Protein AF-A0AAU9V1F8-F1 (afdb_monomer_lite)

InterPro domains:
  IPR000566 Lipocalin/cytosolic fatty-acid binding domain [PF08212] (33-150)
  IPR003057 Invertebrate colouration protein [PR01273] (30-46)
  IPR003057 Invertebrate colouration protein [PR01273] (119-133)
  IPR003057 Invertebrate colouration protein [PR01273] (140-153)
  IPR012674 Calycin [G3DSA:2.40.128.20] (19-188)
  IPR012674 Calycin [SSF50814] (7-186)
  IPR022272 Lipocalin family conserved site [PS00213] (31-44)

Organism: Euphydryas editha (NCBI:txid104508)

Structure (mmCIF, N/CA/C/O backbone):
data_AF-A0AAU9V1F8-F1
#
_entry.id   AF-A0AAU9V1F8-F1
#
loop_
_atom_site.group_PDB
_atom_site.id
_atom_site.type_symbol
_atom_site.label_atom_id
_atom_site.label_alt_id
_atom_site.label_comp_id
_atom_site.label_asym_id
_atom_site.label_entity_id
_atom_site.label_seq_id
_atom_site.pdbx_PDB_ins_code
_atom_site.Cartn_x
_atom_site.Cartn_y
_atom_site.Cartn_z
_atom_site.occupancy
_atom_site.B_iso_or_equiv
_atom_site.auth_seq_id
_atom_site.auth_comp_id
_atom_site.auth_asym_id
_atom_site.auth_atom_id
_atom_site.pdbx_PDB_model_num
A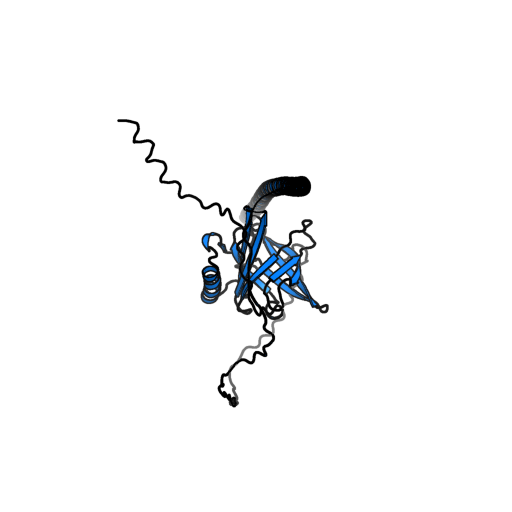TOM 1 N N . MET A 1 1 ? 36.006 -41.359 30.693 1.00 52.44 1 MET A N 1
ATOM 2 C CA . MET A 1 1 ? 34.838 -41.400 29.783 1.00 52.44 1 MET A CA 1
ATOM 3 C C . MET A 1 1 ? 33.876 -40.248 30.086 1.00 52.44 1 MET A C 1
ATOM 5 O O . MET A 1 1 ? 32.734 -40.476 30.443 1.00 52.44 1 MET A O 1
ATOM 9 N N . LEU A 1 2 ? 34.344 -39.001 29.991 1.00 50.19 2 LEU A N 1
ATOM 10 C CA . LEU A 1 2 ? 33.551 -37.800 30.317 1.00 50.19 2 LEU A CA 1
ATOM 11 C C . LEU A 1 2 ? 33.922 -36.626 29.393 1.00 50.19 2 LEU A C 1
ATOM 13 O O . LEU A 1 2 ? 33.782 -35.467 29.752 1.00 50.19 2 LEU A O 1
ATOM 17 N N . TRP A 1 3 ? 34.431 -36.939 28.196 1.00 46.81 3 TRP A N 1
ATOM 18 C CA . TRP A 1 3 ? 34.832 -35.937 27.202 1.00 46.81 3 TRP A CA 1
ATOM 19 C C . TRP A 1 3 ? 34.048 -36.034 25.888 1.00 46.81 3 TRP A C 1
ATOM 21 O O . TRP A 1 3 ? 34.112 -35.133 25.064 1.00 46.81 3 TRP A O 1
ATOM 31 N N . PHE A 1 4 ? 33.233 -37.081 25.722 1.00 49.34 4 PHE A N 1
ATOM 32 C CA . PHE A 1 4 ? 32.385 -37.256 24.540 1.00 49.34 4 PHE A CA 1
ATOM 33 C C . PHE A 1 4 ? 31.004 -36.588 24.657 1.00 49.34 4 PHE A C 1
ATOM 35 O O . PHE A 1 4 ? 30.333 -36.424 23.645 1.00 49.34 4 PHE A O 1
ATOM 42 N N . SER A 1 5 ? 30.585 -36.137 25.846 1.00 54.41 5 SER A N 1
ATOM 43 C CA . SER A 1 5 ? 29.247 -35.547 26.042 1.00 54.41 5 SER A CA 1
ATOM 44 C C . SER A 1 5 ? 29.140 -34.058 25.693 1.00 54.41 5 SER A C 1
ATOM 46 O O . SER A 1 5 ? 28.033 -33.533 25.663 1.00 54.41 5 SER A O 1
ATOM 48 N N . VAL A 1 6 ? 30.249 -33.366 25.406 1.00 53.41 6 VAL A N 1
ATOM 49 C CA . VAL A 1 6 ? 30.227 -31.925 25.069 1.00 53.41 6 VAL A CA 1
ATOM 50 C C . VAL A 1 6 ? 30.057 -31.686 23.560 1.00 53.41 6 VAL A C 1
ATOM 52 O O . VAL A 1 6 ? 29.543 -30.652 23.150 1.00 53.41 6 VAL A O 1
ATOM 55 N N . LEU A 1 7 ? 30.386 -32.668 22.717 1.00 51.91 7 LEU A N 1
ATOM 56 C CA . LEU A 1 7 ? 30.274 -32.552 21.255 1.00 51.91 7 LEU A CA 1
ATOM 57 C C . LEU A 1 7 ? 28.862 -32.809 20.701 1.00 51.91 7 LEU A C 1
ATOM 59 O O . LEU A 1 7 ? 28.623 -32.554 19.525 1.00 51.91 7 LEU A O 1
ATOM 63 N N . LEU A 1 8 ? 27.911 -33.258 21.529 1.00 50.44 8 LEU A N 1
ATOM 64 C CA . LEU A 1 8 ? 26.543 -33.566 21.089 1.00 50.44 8 LEU A CA 1
ATOM 65 C C . LEU A 1 8 ? 25.544 -32.403 21.265 1.00 50.44 8 LEU A C 1
ATOM 67 O O . LEU A 1 8 ? 24.394 -32.524 20.858 1.00 50.44 8 LEU A O 1
ATOM 71 N N . LEU A 1 9 ? 25.972 -31.266 21.828 1.00 50.94 9 LEU A N 1
ATOM 72 C CA . LEU A 1 9 ? 25.123 -30.084 22.061 1.00 50.94 9 LEU A CA 1
ATOM 73 C C . LEU A 1 9 ? 25.242 -28.992 20.983 1.00 50.94 9 LEU A C 1
ATOM 75 O O . LEU A 1 9 ? 24.570 -27.970 21.072 1.00 50.94 9 LEU A O 1
ATOM 79 N N . VAL A 1 10 ? 26.048 -29.200 19.937 1.00 52.31 10 VAL A N 1
ATOM 80 C CA . VAL A 1 10 ? 26.232 -28.212 18.849 1.00 52.31 10 VAL A CA 1
ATOM 81 C C . VAL A 1 10 ? 25.222 -28.403 17.697 1.00 52.31 10 VAL A C 1
ATOM 83 O O . VAL A 1 10 ? 25.156 -27.590 16.783 1.00 52.31 10 VAL A O 1
ATOM 86 N N . ALA A 1 11 ? 24.370 -29.434 17.739 1.00 54.66 11 ALA A N 1
ATOM 87 C CA . ALA A 1 11 ? 23.503 -29.809 16.614 1.00 54.66 11 ALA A CA 1
ATOM 88 C C . ALA A 1 11 ? 22.047 -29.290 16.670 1.00 54.66 11 ALA A C 1
ATOM 90 O O . ALA A 1 11 ? 21.227 -29.722 15.864 1.00 54.66 11 ALA A O 1
ATOM 91 N N . THR A 1 12 ? 21.689 -28.368 17.571 1.00 54.53 12 THR A N 1
ATOM 92 C CA . THR A 1 12 ? 20.306 -27.841 17.656 1.00 54.53 12 THR A CA 1
ATOM 93 C C . THR A 1 12 ? 20.243 -26.326 17.841 1.00 54.53 12 THR A C 1
ATOM 95 O O . THR A 1 12 ? 19.553 -25.824 18.723 1.00 54.53 12 THR A O 1
ATOM 98 N N . ALA A 1 13 ? 20.936 -25.582 16.981 1.00 52.50 13 ALA A N 1
ATOM 99 C CA . ALA A 1 13 ? 20.679 -24.157 16.777 1.00 52.50 13 ALA A CA 1
ATOM 100 C C . ALA A 1 13 ? 20.302 -23.902 15.308 1.00 52.50 13 ALA A C 1
ATOM 102 O O . ALA A 1 13 ? 21.016 -23.249 14.559 1.00 52.50 13 ALA A O 1
ATOM 103 N N . SER A 1 14 ? 19.173 -24.467 14.873 1.00 54.72 14 SER A N 1
ATOM 104 C CA . SER A 1 14 ? 18.437 -23.995 13.689 1.00 54.72 14 SER A CA 1
ATOM 105 C C . SER A 1 14 ? 17.254 -23.151 14.157 1.00 54.72 14 SER A C 1
ATOM 107 O O . SER A 1 14 ? 16.097 -23.536 14.051 1.00 54.72 14 SER A O 1
ATOM 109 N N . ALA A 1 15 ? 17.578 -22.016 14.760 1.00 49.84 15 ALA A N 1
ATOM 110 C CA . ALA A 1 15 ? 16.674 -20.928 15.104 1.00 49.84 15 ALA A CA 1
ATOM 111 C C . ALA A 1 15 ? 17.590 -19.699 15.157 1.00 49.84 15 ALA A C 1
ATOM 113 O O . ALA A 1 15 ? 18.531 -19.690 15.935 1.00 49.84 15 ALA A O 1
ATOM 114 N N . GLN A 1 16 ? 17.498 -18.670 14.331 1.00 39.38 16 GLN A N 1
ATOM 115 C CA . GLN A 1 16 ? 16.508 -18.187 13.376 1.00 39.38 16 GLN A CA 1
ATOM 116 C C . GLN A 1 16 ? 17.298 -17.798 12.106 1.00 39.38 16 GLN A C 1
ATOM 118 O O . GLN A 1 16 ? 18.520 -17.720 12.173 1.00 39.38 16 GLN A O 1
ATOM 123 N N . ILE A 1 17 ? 16.670 -17.567 10.951 1.00 40.66 17 ILE A N 1
ATOM 124 C CA . ILE A 1 17 ? 17.365 -16.902 9.834 1.00 40.66 17 ILE A CA 1
ATOM 125 C C . ILE A 1 17 ? 17.290 -15.395 10.123 1.00 40.66 17 ILE A C 1
ATOM 127 O O . ILE A 1 17 ? 16.245 -14.807 9.847 1.00 40.66 17 ILE A O 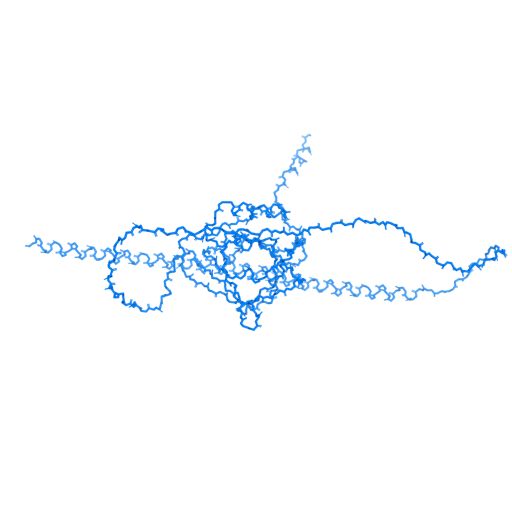1
ATOM 131 N N . PRO A 1 18 ? 18.324 -14.722 10.668 1.00 43.50 18 PRO A N 1
ATOM 132 C CA . PRO A 1 18 ? 18.481 -13.312 10.366 1.00 43.50 18 PRO A CA 1
ATOM 133 C C . PRO A 1 18 ? 18.746 -13.262 8.862 1.00 43.50 18 PRO A C 1
ATOM 135 O O . PRO A 1 18 ? 19.714 -13.866 8.395 1.00 43.50 18 PRO A O 1
ATOM 138 N N . SER A 1 19 ? 17.875 -12.635 8.070 1.00 50.69 19 SER A N 1
ATOM 139 C CA . SER A 1 19 ? 18.153 -12.475 6.642 1.00 50.69 19 SER A CA 1
ATOM 140 C C . SER A 1 19 ? 19.286 -11.459 6.468 1.00 50.69 19 SER A C 1
ATOM 142 O O . SER A 1 19 ? 19.056 -10.296 6.156 1.00 50.69 19 SER A O 1
ATOM 144 N N . LEU A 1 20 ? 20.528 -11.887 6.700 1.00 54.53 20 LEU A N 1
ATOM 145 C CA . LEU A 1 20 ? 21.704 -11.190 6.203 1.00 54.53 20 LEU A CA 1
ATOM 146 C C . LEU A 1 20 ? 21.746 -11.411 4.694 1.00 54.53 20 LEU A C 1
ATOM 148 O O . LEU A 1 20 ? 21.898 -12.537 4.220 1.00 54.53 20 LEU A O 1
ATOM 152 N N . GLY A 1 21 ? 21.590 -10.336 3.938 1.00 66.38 21 GLY A N 1
ATOM 153 C CA . GLY A 1 21 ? 21.565 -10.396 2.486 1.00 66.38 21 GLY A CA 1
ATOM 154 C C . GLY A 1 21 ? 21.399 -9.015 1.883 1.00 66.38 21 GLY A C 1
ATOM 155 O O . GLY A 1 21 ? 21.108 -8.050 2.581 1.00 66.38 21 GLY A O 1
ATOM 156 N N . TRP A 1 22 ? 21.601 -8.919 0.579 1.00 77.69 22 TRP A N 1
ATOM 157 C CA . TRP A 1 22 ? 21.232 -7.721 -0.166 1.00 77.69 22 TRP A CA 1
ATOM 158 C C . TRP A 1 22 ? 19.716 -7.708 -0.370 1.00 77.69 22 TRP A C 1
ATOM 160 O O . TRP A 1 22 ? 19.080 -8.763 -0.307 1.00 77.69 22 TRP A O 1
ATOM 170 N N . CYS A 1 23 ? 19.143 -6.531 -0.631 1.00 85.75 23 CYS A N 1
ATOM 171 C CA . CYS A 1 23 ? 17.758 -6.453 -1.082 1.00 85.75 23 CYS A CA 1
ATOM 172 C C . CYS A 1 23 ? 17.557 -7.397 -2.277 1.00 85.75 23 CYS A C 1
ATOM 174 O O . CYS A 1 23 ? 18.343 -7.331 -3.228 1.00 85.75 23 CYS A O 1
ATOM 176 N N . PRO A 1 24 ? 16.548 -8.283 -2.242 1.00 86.88 24 PRO A N 1
ATOM 177 C CA . PRO A 1 24 ? 16.238 -9.093 -3.403 1.00 86.88 24 PRO A CA 1
ATOM 178 C C . PRO A 1 24 ? 15.792 -8.165 -4.537 1.00 86.88 24 PRO A C 1
ATOM 180 O O . PRO A 1 24 ? 14.920 -7.314 -4.351 1.00 86.88 24 PRO A O 1
ATOM 183 N N . ASP A 1 25 ? 16.412 -8.325 -5.702 1.00 85.19 25 ASP A N 1
ATOM 184 C CA . ASP A 1 25 ? 16.061 -7.567 -6.900 1.00 85.19 25 ASP A CA 1
ATOM 185 C C . ASP A 1 25 ? 14.922 -8.285 -7.627 1.00 85.19 25 ASP A C 1
ATOM 187 O O . ASP A 1 25 ? 15.131 -9.173 -8.458 1.00 85.19 25 ASP A O 1
ATOM 191 N N . TYR A 1 26 ? 13.691 -7.965 -7.233 1.00 92.00 26 TYR A N 1
ATOM 192 C CA . TYR A 1 26 ? 12.511 -8.453 -7.931 1.00 92.00 26 TYR A CA 1
ATOM 193 C C . TYR A 1 26 ? 12.237 -7.591 -9.154 1.00 92.00 26 TYR A C 1
ATOM 195 O O . TYR A 1 26 ? 12.138 -6.368 -9.066 1.00 92.00 26 TYR A O 1
ATOM 203 N N . LEU A 1 27 ? 12.066 -8.253 -10.298 1.00 93.06 27 LEU A N 1
ATOM 204 C CA . LEU A 1 27 ? 11.685 -7.584 -11.531 1.00 93.06 27 LEU A CA 1
ATOM 205 C C . LEU A 1 27 ? 10.267 -7.006 -11.383 1.00 93.06 27 LEU A C 1
ATOM 207 O O . LEU A 1 27 ? 9.336 -7.772 -11.115 1.00 93.06 27 LEU A O 1
ATOM 211 N N . PRO A 1 28 ? 10.090 -5.685 -11.562 1.00 95.62 28 PRO A N 1
ATOM 212 C CA . PRO A 1 28 ? 8.769 -5.073 -11.605 1.00 95.62 28 PRO A CA 1
ATOM 213 C C . PRO A 1 28 ? 7.942 -5.628 -12.769 1.00 95.62 28 PRO A C 1
ATOM 215 O O . PRO A 1 28 ? 8.480 -6.098 -13.774 1.00 95.62 28 PRO A O 1
ATOM 218 N N . MET A 1 29 ? 6.622 -5.519 -12.657 1.00 96.75 29 MET A N 1
ATOM 219 C CA . MET A 1 29 ? 5.677 -5.858 -13.712 1.00 96.75 29 MET A CA 1
ATOM 220 C C . MET A 1 29 ? 6.013 -5.089 -14.995 1.00 96.75 29 MET A C 1
ATOM 222 O O . MET A 1 29 ? 6.127 -3.862 -14.985 1.00 96.75 29 MET A O 1
ATOM 226 N N . ALA A 1 30 ? 6.141 -5.819 -16.101 1.00 96.06 30 ALA A N 1
ATOM 227 C CA . ALA A 1 30 ? 6.279 -5.247 -17.434 1.00 96.06 30 ALA A CA 1
ATOM 228 C C . ALA A 1 30 ? 4.910 -4.854 -18.013 1.00 96.06 30 ALA A C 1
ATOM 230 O O . ALA A 1 30 ? 3.883 -5.431 -17.654 1.00 96.06 30 ALA A O 1
ATOM 231 N N . ASN A 1 31 ? 4.906 -3.910 -18.956 1.00 95.81 31 ASN A N 1
ATOM 232 C CA . ASN A 1 31 ? 3.699 -3.334 -19.562 1.00 95.81 31 ASN A CA 1
ATOM 233 C C . ASN A 1 31 ? 2.694 -2.786 -18.527 1.00 95.81 31 ASN A C 1
ATOM 235 O O . ASN A 1 31 ? 1.477 -2.843 -18.721 1.00 95.81 31 ASN A O 1
ATOM 239 N N . PHE A 1 32 ? 3.205 -2.267 -17.413 1.00 97.81 32 PHE A N 1
ATOM 240 C CA . PHE A 1 32 ? 2.433 -1.611 -16.379 1.00 97.81 32 PHE A CA 1
ATOM 241 C C . PHE A 1 32 ? 1.791 -0.324 -16.906 1.00 97.81 32 PHE A C 1
ATOM 243 O O . PHE A 1 32 ? 2.471 0.596 -17.366 1.00 97.81 32 PHE A O 1
ATOM 250 N N . ASN A 1 33 ? 0.466 -0.247 -16.806 1.00 96.88 33 ASN A N 1
ATOM 251 C CA . ASN A 1 33 ? -0.312 0.922 -17.184 1.00 96.88 33 ASN A CA 1
ATOM 252 C C . ASN A 1 33 ? -0.725 1.701 -15.931 1.00 96.88 33 ASN A C 1
ATOM 254 O O . ASN A 1 33 ? -1.715 1.375 -15.273 1.00 96.88 33 ASN A O 1
ATOM 258 N N . VAL A 1 34 ? 0.013 2.772 -15.637 1.00 95.69 34 VAL A N 1
ATOM 259 C CA . VAL A 1 34 ? -0.235 3.609 -14.456 1.00 95.69 34 VAL A CA 1
ATOM 260 C C . VAL A 1 34 ? -1.636 4.231 -14.448 1.00 95.69 34 VAL A C 1
ATOM 262 O O . VAL A 1 34 ? -2.238 4.351 -13.387 1.00 95.69 34 VAL A O 1
ATOM 265 N N . ASN A 1 35 ? -2.209 4.544 -15.616 1.00 95.75 35 ASN A N 1
ATOM 266 C CA . ASN A 1 35 ? -3.542 5.145 -15.706 1.00 95.75 35 ASN A CA 1
ATOM 267 C C . ASN A 1 35 ? -4.640 4.170 -15.264 1.00 95.75 35 ASN A C 1
ATOM 269 O O . ASN A 1 35 ? -5.600 4.583 -14.618 1.00 95.75 35 ASN A O 1
ATOM 273 N N . ARG A 1 36 ? -4.486 2.868 -15.552 1.00 97.69 36 ARG A N 1
ATOM 274 C CA . ARG A 1 36 ? -5.396 1.826 -15.042 1.00 97.69 36 ARG A CA 1
ATOM 275 C C . ARG A 1 36 ? -5.217 1.565 -13.547 1.00 97.69 36 ARG A C 1
ATOM 277 O O . ARG A 1 36 ? -6.137 1.088 -12.893 1.00 97.69 36 ARG A O 1
ATOM 284 N N . PHE A 1 37 ? -4.042 1.879 -13.009 1.00 97.75 37 PHE A N 1
ATOM 285 C CA . PHE A 1 37 ? -3.735 1.709 -11.593 1.00 97.75 37 PHE A CA 1
ATOM 286 C C . PHE A 1 37 ? -4.314 2.820 -10.703 1.00 97.75 37 PHE A C 1
ATOM 288 O O . PHE A 1 37 ? -4.399 2.644 -9.488 1.00 97.75 37 PHE A O 1
ATOM 295 N N . LEU A 1 38 ? -4.746 3.943 -11.288 1.00 97.75 38 LEU A N 1
ATOM 296 C CA . LEU A 1 38 ? -5.350 5.057 -10.555 1.00 97.75 38 LEU A CA 1
ATOM 297 C C . LEU A 1 38 ? -6.607 4.642 -9.769 1.00 97.75 38 LEU A C 1
ATOM 299 O O . LEU A 1 38 ? -7.200 3.577 -9.973 1.00 97.75 38 LEU A O 1
ATOM 303 N N . GLY A 1 39 ? -7.023 5.514 -8.854 1.00 97.69 39 GLY A N 1
ATOM 304 C CA . GLY A 1 39 ? -8.159 5.310 -7.962 1.00 97.69 39 GLY A CA 1
ATOM 305 C C . GLY A 1 39 ? -7.745 4.791 -6.588 1.00 97.69 39 GLY A C 1
ATOM 306 O O . GLY A 1 39 ? -6.600 4.944 -6.162 1.00 97.69 39 GLY A O 1
ATOM 307 N N . SER A 1 40 ? -8.706 4.213 -5.873 1.00 97.94 40 SER A N 1
ATOM 308 C CA . SER A 1 40 ? -8.512 3.733 -4.506 1.00 97.94 40 SER A CA 1
ATOM 309 C C . SER A 1 40 ? -8.048 2.280 -4.465 1.00 97.94 40 SER A C 1
ATOM 311 O O . SER A 1 40 ? -8.527 1.441 -5.231 1.00 97.94 40 SER A O 1
ATOM 313 N N . TRP A 1 41 ? -7.146 2.010 -3.529 1.00 98.44 41 TRP A N 1
ATOM 314 C CA . TRP A 1 41 ? -6.644 0.698 -3.156 1.00 98.44 41 TRP A CA 1
ATOM 315 C C . TRP A 1 41 ? -6.718 0.549 -1.640 1.00 98.44 41 TRP A C 1
ATOM 317 O O . TRP A 1 41 ? -6.320 1.445 -0.893 1.00 98.44 41 TRP A O 1
ATOM 327 N N . TYR A 1 42 ? -7.223 -0.588 -1.185 1.00 97.75 42 TYR A N 1
ATOM 328 C CA . TYR A 1 42 ? -7.280 -0.953 0.222 1.00 97.75 42 TYR A CA 1
ATOM 329 C C . TYR A 1 42 ? -6.130 -1.892 0.537 1.00 97.75 42 TYR A C 1
ATOM 331 O O . TYR A 1 42 ? -5.881 -2.845 -0.197 1.00 97.75 42 TYR A O 1
ATOM 339 N N . GLU A 1 43 ? -5.423 -1.635 1.628 1.00 97.31 43 GLU A N 1
ATOM 340 C CA . GLU A 1 43 ? -4.412 -2.568 2.104 1.00 97.31 43 GLU A CA 1
ATOM 341 C C . GLU A 1 43 ? -5.110 -3.774 2.733 1.00 97.31 43 GLU A C 1
ATOM 343 O O . GLU A 1 43 ? -5.747 -3.6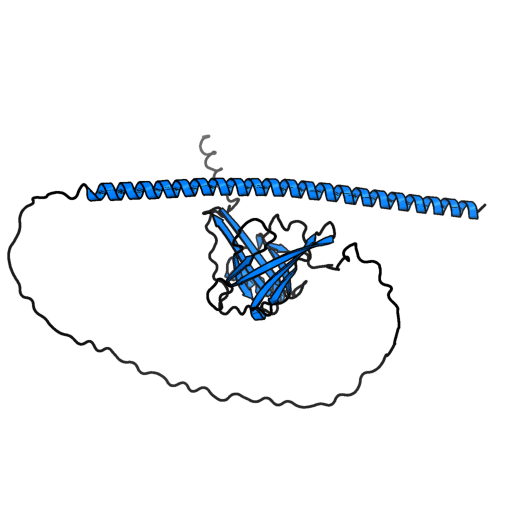47 3.781 1.00 97.31 43 GLU A O 1
ATOM 348 N N . ALA A 1 44 ? -5.031 -4.930 2.080 1.00 97.19 44 ALA A N 1
ATOM 349 C CA . ALA A 1 44 ? -5.596 -6.169 2.600 1.00 97.19 44 ALA A CA 1
ATOM 350 C C . ALA A 1 44 ? -4.622 -6.831 3.578 1.00 97.19 44 ALA A C 1
ATOM 352 O O . ALA A 1 44 ? -4.994 -7.213 4.690 1.00 97.19 44 ALA A O 1
ATOM 353 N N . GLU A 1 45 ? -3.358 -6.943 3.171 1.00 96.25 45 GLU A N 1
ATOM 354 C CA . GLU A 1 45 ? -2.284 -7.492 3.992 1.00 96.25 45 GLU A CA 1
ATOM 355 C C . GLU A 1 45 ? -0.973 -6.778 3.688 1.00 96.25 45 GLU A C 1
ATOM 357 O O . GLU A 1 45 ? -0.737 -6.330 2.566 1.00 96.25 45 GLU A O 1
ATOM 362 N N . ARG A 1 46 ? -0.080 -6.732 4.669 1.00 93.94 46 ARG A N 1
ATOM 363 C CA . ARG A 1 46 ? 1.256 -6.162 4.497 1.00 93.94 46 ARG A CA 1
ATOM 364 C C . ARG A 1 46 ? 2.286 -6.859 5.360 1.00 93.94 46 ARG A C 1
ATOM 366 O O . ARG A 1 46 ? 1.936 -7.501 6.348 1.00 93.94 46 ARG A O 1
ATOM 373 N N . TYR A 1 47 ? 3.559 -6.689 5.037 1.00 91.38 47 TYR A N 1
ATOM 374 C CA . TYR A 1 47 ? 4.631 -7.015 5.966 1.00 91.38 47 TYR A CA 1
ATOM 375 C C . TYR A 1 47 ? 4.515 -6.188 7.245 1.00 91.38 47 TYR A C 1
ATOM 377 O O . TYR A 1 47 ? 4.139 -5.013 7.232 1.00 91.38 47 TYR A O 1
ATOM 385 N N . PHE A 1 48 ? 4.830 -6.834 8.363 1.00 80.56 48 PHE A N 1
ATOM 386 C CA . PHE A 1 48 ? 4.833 -6.189 9.662 1.00 80.56 48 PHE A CA 1
ATOM 387 C C . PHE A 1 48 ? 5.834 -5.027 9.706 1.00 80.56 48 PHE A C 1
ATOM 389 O O . PHE A 1 48 ? 7.038 -5.210 9.539 1.00 80.56 48 PHE A O 1
ATOM 396 N N . THR A 1 49 ? 5.322 -3.840 10.010 1.00 71.44 49 THR A N 1
ATOM 397 C CA . THR A 1 49 ? 6.090 -2.620 10.266 1.00 71.44 49 THR A CA 1
ATOM 398 C C . THR A 1 49 ? 5.608 -2.022 11.584 1.00 71.44 49 THR A C 1
ATOM 400 O O . THR A 1 49 ? 4.409 -2.009 11.878 1.00 71.44 49 THR A O 1
ATOM 403 N N . VAL A 1 50 ? 6.546 -1.524 12.389 1.00 66.56 50 VAL A N 1
ATOM 404 C CA . VAL A 1 50 ? 6.238 -0.913 13.692 1.00 66.56 50 VAL A CA 1
ATOM 405 C C . VAL A 1 50 ? 5.389 0.350 13.520 1.00 66.56 50 VAL A C 1
ATOM 407 O O . VAL A 1 50 ? 4.446 0.545 14.276 1.00 66.56 50 VAL A O 1
ATOM 410 N N . ALA A 1 51 ? 5.664 1.148 12.483 1.00 63.44 51 ALA A N 1
ATOM 411 C CA . ALA A 1 51 ? 4.973 2.410 12.199 1.00 63.44 51 ALA A CA 1
ATOM 412 C C . ALA A 1 51 ? 3.463 2.262 11.926 1.00 63.44 51 ALA A C 1
ATOM 414 O O . ALA A 1 51 ? 2.717 3.234 11.995 1.00 63.44 51 ALA A O 1
ATOM 415 N N . GLU A 1 52 ? 2.999 1.054 11.609 1.00 64.88 52 GLU A N 1
ATOM 416 C CA . GLU A 1 52 ? 1.592 0.771 11.314 1.00 64.88 52 GLU A CA 1
ATOM 417 C C . GLU A 1 52 ? 0.959 -0.139 12.381 1.00 64.88 52 GLU A C 1
ATOM 419 O O . GLU A 1 52 ? -0.107 -0.729 12.180 1.00 64.88 52 GLU A O 1
ATOM 424 N N . LEU A 1 53 ? 1.612 -0.288 13.536 1.00 75.94 53 LEU A N 1
ATOM 425 C CA . LEU A 1 53 ? 0.999 -0.927 14.693 1.00 75.94 53 LEU A CA 1
ATOM 426 C C . LEU A 1 53 ? -0.230 -0.135 15.142 1.00 75.94 53 LEU A C 1
ATOM 428 O O . LEU A 1 53 ? -0.206 1.083 15.281 1.00 75.94 53 LEU A O 1
ATOM 432 N N . GLY A 1 54 ? -1.325 -0.852 15.391 1.00 79.50 54 GLY A N 1
ATOM 433 C CA . GLY A 1 54 ? -2.558 -0.228 15.858 1.00 79.50 54 GLY A CA 1
ATOM 434 C C . GLY A 1 54 ? -3.274 0.605 14.793 1.00 79.50 54 GLY A C 1
ATOM 435 O O . GLY A 1 54 ? -4.077 1.458 15.160 1.00 79.50 54 GLY A O 1
ATOM 436 N N . THR A 1 55 ? -3.035 0.362 13.502 1.00 87.56 55 THR A N 1
ATOM 437 C CA . THR A 1 55 ? -3.793 0.985 12.410 1.00 87.56 55 THR A CA 1
ATOM 438 C C . THR A 1 55 ? -4.867 0.051 11.843 1.00 87.56 55 THR A C 1
ATOM 440 O O . THR A 1 55 ? -4.795 -1.175 11.964 1.00 87.56 55 THR A O 1
ATOM 443 N N . ARG A 1 56 ? -5.908 0.644 11.256 1.00 91.50 56 ARG A N 1
ATOM 444 C CA . ARG A 1 56 ? -6.982 -0.022 10.511 1.00 91.50 56 ARG A CA 1
ATOM 445 C C . ARG A 1 56 ? -7.445 0.859 9.356 1.00 91.50 56 ARG A C 1
ATOM 447 O O . ARG A 1 56 ? -7.136 2.051 9.308 1.00 91.50 56 ARG A O 1
ATOM 454 N N . CYS A 1 57 ? -8.225 0.279 8.450 1.00 93.62 57 CYS A N 1
ATOM 455 C CA . CYS A 1 57 ? -8.881 0.983 7.351 1.00 93.62 57 CYS A CA 1
ATOM 456 C C . CYS A 1 57 ? -7.922 1.712 6.399 1.00 93.62 57 CYS A C 1
ATOM 458 O O . CYS A 1 57 ? -8.305 2.709 5.782 1.00 93.62 57 CYS A O 1
ATOM 460 N N . VAL A 1 58 ? -6.691 1.205 6.277 1.00 94.75 58 VAL A N 1
ATOM 461 C CA . VAL A 1 58 ? -5.629 1.805 5.465 1.00 94.75 58 VAL A CA 1
ATOM 462 C C . VAL A 1 58 ? -6.057 1.825 4.002 1.00 94.75 58 VAL A C 1
ATOM 464 O O . VAL A 1 58 ? -6.376 0.789 3.412 1.00 94.75 58 VAL A O 1
ATOM 467 N N . THR A 1 59 ? -6.120 3.018 3.426 1.00 96.00 59 THR A N 1
ATOM 468 C CA . THR A 1 59 ? -6.595 3.239 2.061 1.00 96.00 59 THR A CA 1
ATOM 469 C C . THR A 1 59 ? -5.624 4.166 1.357 1.00 96.00 59 THR A C 1
ATOM 471 O O . THR A 1 59 ? -5.354 5.255 1.847 1.00 96.00 59 THR A O 1
ATOM 474 N N . THR A 1 60 ? -5.128 3.771 0.190 1.00 96.62 60 THR A N 1
ATOM 475 C CA . THR A 1 60 ? -4.300 4.638 -0.651 1.00 96.62 60 THR A CA 1
ATOM 476 C C . THR A 1 60 ? -5.067 5.016 -1.907 1.00 96.62 60 THR A C 1
ATOM 478 O O . THR A 1 60 ? -5.611 4.157 -2.599 1.00 96.62 60 THR A O 1
ATOM 481 N N . LYS A 1 61 ? -5.132 6.309 -2.206 1.00 97.88 61 LYS A N 1
ATOM 482 C CA . LYS A 1 61 ? -5.782 6.859 -3.393 1.00 97.88 61 LYS A CA 1
ATOM 483 C C . LYS A 1 61 ? -4.733 7.482 -4.303 1.00 97.88 61 LYS A C 1
ATOM 485 O O . LYS A 1 61 ? -3.946 8.310 -3.851 1.00 97.88 61 LYS A O 1
ATOM 490 N N . TYR A 1 62 ? -4.754 7.098 -5.573 1.00 97.50 62 TYR A N 1
ATOM 491 C CA . TYR A 1 62 ? -3.887 7.641 -6.614 1.00 97.50 62 TYR A CA 1
ATOM 492 C C . TYR A 1 62 ? -4.726 8.466 -7.586 1.00 97.50 62 TYR A C 1
ATOM 494 O O . TYR A 1 62 ? -5.641 7.933 -8.219 1.00 97.50 62 TYR A O 1
ATOM 502 N N . GLU A 1 63 ? -4.425 9.753 -7.719 1.00 97.31 63 GLU A N 1
ATOM 503 C CA . GLU A 1 63 ? -5.181 10.675 -8.573 1.00 97.31 63 GLU A CA 1
ATOM 504 C C . GLU A 1 63 ? -4.260 11.407 -9.537 1.00 97.31 63 GLU A C 1
ATOM 506 O O . GLU A 1 63 ? -3.208 11.905 -9.146 1.00 97.31 63 GLU A O 1
ATOM 511 N N . SER A 1 64 ? -4.658 11.484 -10.805 1.00 96.50 64 SER A N 1
ATOM 512 C CA . SER A 1 64 ? -3.928 12.260 -11.804 1.00 96.50 64 SER A CA 1
ATOM 513 C C . SER A 1 64 ? -4.383 13.717 -11.785 1.00 96.50 64 SER A C 1
ATOM 515 O O . SER A 1 64 ? -5.577 14.001 -11.688 1.00 96.50 64 SER A O 1
ATOM 517 N N . THR A 1 65 ? -3.431 14.642 -11.884 1.00 94.81 65 THR A N 1
ATOM 518 C CA . THR A 1 65 ? -3.701 16.073 -12.033 1.00 94.81 65 THR A CA 1
ATOM 519 C C . THR A 1 65 ? -3.750 16.467 -13.514 1.00 94.81 65 THR A C 1
ATOM 521 O O . THR A 1 65 ? -3.169 15.769 -14.351 1.00 94.81 65 THR A O 1
ATOM 524 N N . PRO A 1 66 ? -4.381 17.603 -13.871 1.00 92.75 66 PRO A N 1
ATOM 525 C CA . PRO A 1 66 ? -4.383 18.112 -15.247 1.00 92.75 66 PRO A CA 1
ATOM 526 C C . PRO A 1 66 ? -2.978 18.333 -15.831 1.00 92.75 66 PRO A C 1
ATOM 528 O O . PRO A 1 66 ? -2.785 18.255 -17.041 1.00 92.75 66 PRO A O 1
ATOM 531 N N . GLU A 1 67 ? -1.983 18.575 -14.976 1.00 92.31 67 GLU A N 1
ATOM 532 C CA . GLU A 1 67 ? -0.573 18.753 -15.344 1.00 92.31 67 GLU A CA 1
ATOM 533 C C . GLU A 1 67 ? 0.170 17.420 -15.555 1.00 92.31 67 GLU A C 1
ATOM 535 O O . GLU A 1 67 ? 1.379 17.419 -15.787 1.00 92.31 67 GLU A O 1
ATOM 540 N N . GLY A 1 68 ? -0.521 16.281 -15.439 1.00 88.75 68 GLY A N 1
ATOM 541 C CA . GLY A 1 68 ? 0.042 14.946 -15.645 1.00 88.75 68 GLY A CA 1
ATOM 542 C C . GLY A 1 68 ? 0.834 14.396 -14.456 1.00 88.75 68 GLY A C 1
ATOM 543 O O . GLY A 1 68 ? 1.520 13.384 -14.597 1.00 88.75 68 GLY A O 1
ATOM 544 N N . ARG A 1 69 ? 0.760 15.030 -13.277 1.00 93.31 69 ARG A N 1
ATOM 545 C CA . ARG A 1 69 ? 1.331 14.471 -12.039 1.00 93.31 69 ARG A CA 1
ATOM 546 C C . ARG A 1 69 ? 0.360 13.473 -11.421 1.00 93.31 69 ARG A C 1
ATOM 548 O O . ARG A 1 69 ? -0.839 13.537 -11.672 1.00 93.31 69 ARG A O 1
ATOM 555 N N . ILE A 1 70 ? 0.874 12.573 -10.587 1.00 96.00 70 ILE A N 1
ATOM 556 C CA . ILE A 1 70 ? 0.049 11.650 -9.806 1.00 96.00 70 ILE A CA 1
ATOM 557 C C . ILE A 1 70 ? 0.213 12.000 -8.332 1.00 96.00 70 ILE A C 1
ATOM 559 O O . ILE A 1 70 ? 1.320 11.955 -7.794 1.00 96.00 70 ILE A O 1
ATOM 563 N N . LEU A 1 71 ? -0.886 12.375 -7.691 1.00 96.00 71 LEU A N 1
ATOM 564 C CA . LEU A 1 71 ? -0.968 12.599 -6.255 1.00 96.00 71 LEU A CA 1
ATOM 565 C C . LEU A 1 71 ? -1.335 11.292 -5.561 1.00 96.00 71 LEU A C 1
ATOM 567 O O . LEU A 1 71 ? -2.123 10.497 -6.076 1.00 96.00 71 LEU A O 1
ATOM 571 N N . VAL A 1 72 ? -0.749 11.085 -4.389 1.00 96.00 72 VAL A N 1
ATOM 572 C CA . VAL A 1 72 ? -1.007 9.931 -3.531 1.00 96.00 72 VAL A CA 1
ATOM 573 C C . VAL A 1 72 ? -1.581 10.445 -2.225 1.00 96.00 72 VAL A C 1
ATOM 575 O O . VAL A 1 72 ? -0.991 11.318 -1.598 1.00 96.00 72 VAL A O 1
ATOM 578 N N . SER A 1 73 ? -2.712 9.898 -1.805 1.00 95.19 73 SER A N 1
ATOM 579 C CA . SER A 1 73 ? -3.313 10.180 -0.505 1.00 95.19 73 SER A CA 1
ATOM 580 C C . SER A 1 73 ? -3.460 8.870 0.255 1.00 95.19 73 SER A C 1
ATOM 582 O O . SER A 1 73 ? -4.186 7.980 -0.185 1.00 95.19 73 SER A O 1
ATOM 584 N N . ASN A 1 74 ? -2.730 8.723 1.358 1.00 93.12 74 ASN A N 1
ATOM 585 C CA . ASN A 1 74 ? -2.795 7.551 2.222 1.00 93.12 74 ASN A CA 1
ATOM 586 C C . ASN A 1 74 ? -3.591 7.900 3.487 1.00 93.12 74 ASN A C 1
ATOM 588 O O . ASN A 1 74 ? -3.149 8.707 4.306 1.00 93.12 74 ASN A O 1
ATOM 592 N N . GLU A 1 75 ? -4.785 7.330 3.613 1.00 92.75 75 GLU A N 1
ATOM 593 C CA . GLU A 1 75 ? -5.673 7.464 4.764 1.00 92.75 75 GLU A CA 1
ATOM 594 C C . GLU A 1 75 ? -5.481 6.275 5.705 1.00 92.75 75 GLU A C 1
ATOM 596 O O . GLU A 1 75 ? -5.681 5.121 5.326 1.00 92.75 75 GLU A O 1
ATOM 601 N N . ILE A 1 76 ? -5.160 6.571 6.961 1.00 91.38 76 ILE A N 1
ATOM 602 C CA . ILE A 1 76 ? -4.933 5.589 8.018 1.00 91.38 76 ILE A CA 1
ATOM 603 C C . ILE A 1 76 ? -5.826 5.938 9.204 1.00 91.38 76 ILE A C 1
ATOM 605 O O . ILE A 1 76 ? -5.874 7.087 9.646 1.00 91.38 76 ILE A O 1
ATOM 609 N N . THR A 1 77 ? -6.525 4.947 9.754 1.00 90.75 77 THR A N 1
ATOM 610 C CA . THR A 1 77 ? -7.319 5.115 10.977 1.00 90.75 77 THR A CA 1
ATOM 611 C C . THR A 1 77 ? -6.601 4.461 12.147 1.00 90.75 77 THR A C 1
ATOM 613 O O . THR A 1 77 ? -6.191 3.307 12.060 1.00 90.75 77 THR A O 1
ATOM 616 N N . ASN A 1 78 ? -6.467 5.166 13.267 1.00 88.06 78 ASN A N 1
ATOM 617 C CA . ASN A 1 78 ? -5.976 4.562 14.500 1.00 88.06 78 ASN A CA 1
ATOM 618 C C . ASN A 1 78 ? -7.049 3.609 15.065 1.00 88.06 78 ASN A C 1
ATOM 620 O O . ASN A 1 78 ? -8.203 3.991 15.261 1.00 88.06 78 ASN A O 1
ATOM 624 N N . SER A 1 79 ? -6.681 2.356 15.313 1.00 86.12 79 SER A N 1
ATOM 625 C CA . SER A 1 79 ? -7.585 1.302 15.786 1.00 86.12 79 SER A CA 1
ATOM 626 C C . SER A 1 79 ? -8.104 1.536 17.200 1.00 86.12 79 SER A C 1
ATOM 628 O O . SER A 1 79 ? -9.163 1.017 17.540 1.00 86.12 79 SER A O 1
ATOM 630 N N . LEU A 1 80 ? -7.373 2.300 18.012 1.00 83.88 80 LEU A N 1
ATOM 631 C CA . LEU A 1 80 ? -7.702 2.565 19.405 1.00 83.88 80 LEU A CA 1
ATOM 632 C C . LEU A 1 80 ? -8.577 3.816 19.557 1.00 83.88 80 LEU A C 1
ATOM 634 O O . LEU A 1 80 ? -9.612 3.760 20.213 1.00 83.88 80 LEU A O 1
ATOM 638 N N . THR A 1 81 ? -8.181 4.921 18.924 1.00 84.19 81 THR A N 1
ATOM 639 C CA . THR A 1 81 ? -8.862 6.223 19.046 1.00 84.19 81 THR A CA 1
ATOM 640 C C . THR A 1 81 ? -9.899 6.470 17.953 1.00 84.19 81 THR A C 1
ATOM 642 O O . THR A 1 81 ? -10.717 7.376 18.069 1.00 84.19 81 THR A O 1
ATOM 645 N N . GLY A 1 82 ? -9.861 5.711 16.854 1.00 84.81 82 GLY A N 1
ATOM 646 C CA . GLY A 1 82 ? -10.707 5.949 15.683 1.00 84.81 82 GLY A CA 1
ATOM 647 C C . GLY A 1 82 ? -10.337 7.204 14.886 1.00 84.81 82 GLY A C 1
ATOM 648 O O . GLY A 1 82 ? -10.982 7.486 13.877 1.00 84.81 82 GLY A O 1
ATOM 649 N N . MET A 1 83 ? -9.301 7.945 15.297 1.00 85.44 83 MET A N 1
ATOM 650 C CA . MET A 1 83 ? -8.854 9.140 14.589 1.00 85.44 83 MET A CA 1
ATOM 651 C C . MET A 1 83 ? -8.270 8.781 13.225 1.00 85.44 83 MET A C 1
ATOM 653 O O . MET A 1 83 ? -7.425 7.888 13.107 1.00 85.44 83 MET A O 1
ATOM 657 N N . LYS A 1 84 ? -8.691 9.528 12.206 1.00 89.38 84 LYS A N 1
ATOM 658 C CA . LYS A 1 84 ? -8.177 9.421 10.843 1.00 89.38 84 LYS A CA 1
ATOM 659 C C . LYS A 1 84 ? -7.014 10.376 10.629 1.00 89.38 84 LYS A C 1
ATOM 661 O O . LYS A 1 84 ? -7.066 11.530 11.049 1.00 89.38 84 LYS A O 1
ATOM 666 N N . ARG A 1 85 ? -5.979 9.899 9.947 1.00 88.06 85 ARG A N 1
ATOM 667 C CA . ARG A 1 85 ? -4.852 10.700 9.466 1.00 88.06 85 ARG A CA 1
ATOM 668 C C . ARG A 1 85 ? -4.710 10.491 7.969 1.00 88.06 85 ARG A C 1
ATOM 670 O O . ARG A 1 85 ? -4.855 9.370 7.492 1.00 88.06 85 ARG A O 1
ATOM 677 N N . VAL A 1 86 ? -4.415 11.569 7.256 1.00 90.81 86 VAL A N 1
ATOM 678 C CA . VAL A 1 86 ? -4.188 11.548 5.812 1.00 90.81 86 VAL A CA 1
ATOM 679 C C . VAL A 1 86 ? -2.775 12.046 5.549 1.00 90.81 86 VAL A C 1
ATOM 681 O O . VAL A 1 86 ? -2.390 13.106 6.042 1.00 90.81 86 VAL A O 1
ATOM 684 N N . MET A 1 87 ? -2.001 11.265 4.801 1.00 89.19 87 MET A N 1
ATOM 685 C CA . MET A 1 87 ? -0.671 11.633 4.327 1.00 89.19 87 MET A CA 1
ATOM 686 C C . MET A 1 87 ? -0.721 11.849 2.823 1.00 89.19 87 MET A C 1
ATOM 688 O O . MET A 1 87 ? -1.061 10.941 2.066 1.00 89.19 87 MET A O 1
ATOM 692 N N . GLU A 1 88 ? -0.367 13.054 2.398 1.00 92.31 88 GLU A N 1
ATOM 693 C CA . GLU A 1 88 ? -0.345 13.435 0.991 1.00 92.31 88 GLU A CA 1
ATOM 694 C C . GLU A 1 88 ? 1.074 13.363 0.432 1.00 92.31 88 GLU A C 1
ATOM 696 O O . GLU A 1 88 ? 2.052 13.762 1.072 1.00 92.31 88 GLU A O 1
ATOM 701 N N . GLY A 1 89 ? 1.182 12.850 -0.785 1.00 91.88 89 GLY A N 1
ATOM 702 C CA . GLY A 1 89 ? 2.432 12.680 -1.499 1.00 91.88 89 GLY A CA 1
ATOM 703 C C . GLY A 1 89 ? 2.256 12.778 -3.007 1.00 91.88 89 GLY A C 1
ATOM 704 O O . GLY A 1 89 ? 1.171 13.028 -3.532 1.00 91.88 89 GLY A O 1
ATOM 705 N N . SER A 1 90 ? 3.358 12.575 -3.719 1.00 92.62 90 SER A N 1
ATOM 706 C CA . SER A 1 90 ? 3.393 12.545 -5.180 1.00 92.62 90 SER A CA 1
ATOM 707 C C . SER A 1 90 ? 4.133 11.310 -5.667 1.00 92.62 90 SER A C 1
ATOM 709 O O . SER A 1 90 ? 5.178 10.950 -5.122 1.00 92.62 90 SER A O 1
ATOM 711 N N . LEU A 1 91 ? 3.578 10.657 -6.682 1.00 94.38 91 LEU A N 1
ATOM 712 C CA . LEU A 1 91 ? 4.143 9.479 -7.321 1.00 94.38 91 LEU A CA 1
ATOM 713 C C . LEU A 1 91 ? 4.862 9.888 -8.601 1.00 94.38 91 LEU A C 1
ATOM 715 O O . LEU A 1 91 ? 4.338 10.642 -9.424 1.00 94.38 91 LEU A O 1
ATOM 719 N N . GLN A 1 92 ? 6.059 9.342 -8.778 1.00 93.06 92 GLN A N 1
ATOM 720 C CA . GLN A 1 92 ? 6.862 9.488 -9.981 1.00 93.06 92 GLN A CA 1
ATOM 721 C C . GLN A 1 92 ? 7.278 8.106 -10.489 1.00 93.06 92 GLN A C 1
ATOM 723 O O . GLN A 1 92 ? 7.873 7.329 -9.749 1.00 93.06 92 GLN A O 1
ATOM 728 N N . MET A 1 93 ? 7.002 7.807 -11.759 1.00 94.06 93 MET A N 1
ATOM 729 C CA . MET A 1 93 ? 7.533 6.608 -12.414 1.00 94.06 93 MET A CA 1
ATOM 730 C C . MET A 1 93 ? 9.031 6.797 -12.678 1.00 94.06 93 MET A C 1
ATOM 732 O O . MET A 1 93 ? 9.437 7.847 -13.179 1.00 94.06 93 MET A O 1
ATOM 736 N N . ILE A 1 94 ? 9.843 5.799 -12.326 1.00 92.94 94 ILE A N 1
ATOM 737 C CA . ILE A 1 94 ? 11.311 5.843 -12.478 1.00 92.94 94 ILE A CA 1
ATOM 738 C C . ILE A 1 94 ? 11.884 4.656 -13.262 1.00 92.94 94 ILE A C 1
ATOM 740 O O . ILE A 1 94 ? 13.057 4.677 -13.629 1.00 92.94 94 ILE A O 1
ATOM 744 N N . GLY A 1 95 ? 11.078 3.616 -13.502 1.00 87.69 95 GLY A N 1
ATOM 745 C CA . GLY A 1 95 ? 11.456 2.496 -14.361 1.00 87.69 95 GLY A CA 1
ATOM 746 C C . GLY A 1 95 ? 11.491 2.873 -15.839 1.00 87.69 95 GLY A C 1
ATOM 747 O O . GLY A 1 95 ? 11.179 4.003 -16.229 1.00 87.69 95 GLY A O 1
ATOM 748 N N . ARG A 1 96 ? 11.840 1.898 -16.682 1.00 91.06 96 ARG A N 1
ATOM 749 C CA . ARG A 1 96 ? 11.648 2.035 -18.132 1.00 91.06 96 ARG A CA 1
ATOM 750 C C . ARG A 1 96 ? 10.160 2.209 -18.440 1.00 91.06 96 ARG A C 1
ATOM 752 O O . ARG A 1 96 ? 9.299 1.897 -17.621 1.00 91.06 96 ARG A O 1
ATOM 759 N N . GLU A 1 97 ? 9.849 2.706 -19.632 1.00 89.69 97 GLU A N 1
ATOM 760 C CA . GLU A 1 97 ? 8.458 2.842 -20.059 1.00 89.69 97 GLU A CA 1
ATOM 761 C C . GLU A 1 97 ? 7.726 1.494 -19.951 1.00 89.69 97 GLU A C 1
ATOM 763 O O . GLU A 1 97 ? 8.207 0.468 -20.430 1.00 89.69 97 GLU A O 1
ATOM 768 N N . GLY A 1 98 ? 6.583 1.496 -19.261 1.00 91.06 98 GLY A N 1
ATOM 769 C CA . GLY A 1 98 ? 5.822 0.284 -18.972 1.00 91.06 98 GLY A CA 1
ATOM 770 C C . GLY A 1 98 ? 6.381 -0.586 -17.840 1.00 91.06 98 GLY A C 1
ATOM 771 O O . GLY A 1 98 ? 5.845 -1.661 -17.613 1.00 91.06 98 GLY A O 1
ATOM 772 N N . GLU A 1 99 ? 7.414 -0.188 -17.100 1.00 95.69 99 GLU A N 1
ATOM 773 C CA . GLU A 1 99 ? 7.810 -0.897 -15.875 1.00 95.69 99 GLU A CA 1
ATOM 774 C C . GLU A 1 99 ? 7.065 -0.339 -14.659 1.00 95.69 99 GLU A C 1
ATOM 776 O O . GLU A 1 99 ? 7.012 0.871 -14.438 1.00 95.69 99 GLU A O 1
ATOM 781 N N . GLY A 1 100 ? 6.542 -1.226 -13.814 1.00 96.50 100 GLY A N 1
ATOM 782 C CA . GLY A 1 100 ? 5.850 -0.881 -12.569 1.00 96.50 100 GLY A CA 1
ATOM 783 C C . GLY A 1 100 ? 6.755 -0.367 -11.444 1.00 96.50 100 GLY A C 1
ATOM 784 O O . GLY A 1 100 ? 6.500 -0.695 -10.290 1.00 96.50 100 GLY A O 1
ATOM 785 N N . ARG A 1 101 ? 7.818 0.388 -11.747 1.00 95.75 101 ARG A N 1
ATOM 786 C CA . ARG A 1 101 ? 8.782 0.921 -10.767 1.00 95.75 101 ARG A CA 1
ATOM 787 C C . ARG A 1 101 ? 8.569 2.418 -10.554 1.00 95.75 101 ARG A C 1
ATOM 789 O O . ARG A 1 101 ? 8.613 3.205 -11.505 1.00 95.75 101 ARG A O 1
ATOM 796 N N . MET A 1 102 ? 8.360 2.816 -9.306 1.00 94.75 102 MET A N 1
ATOM 797 C CA . MET A 1 102 ? 7.948 4.169 -8.934 1.00 94.75 102 MET A CA 1
ATOM 798 C C . MET A 1 102 ? 8.607 4.638 -7.637 1.00 94.75 102 MET A C 1
ATOM 800 O O . MET A 1 102 ? 9.002 3.828 -6.810 1.00 94.75 102 MET A O 1
ATOM 804 N N . ILE A 1 103 ? 8.677 5.950 -7.439 1.00 93.00 103 ILE A N 1
ATOM 805 C CA . ILE A 1 103 ? 9.027 6.580 -6.164 1.00 93.00 103 ILE A CA 1
ATOM 806 C C . ILE A 1 103 ? 7.825 7.382 -5.673 1.00 93.00 103 ILE A C 1
ATOM 808 O O . ILE A 1 103 ? 7.221 8.121 -6.455 1.00 93.00 103 ILE A O 1
ATOM 812 N N . ILE A 1 104 ? 7.506 7.281 -4.380 1.00 91.50 104 ILE A N 1
ATOM 813 C CA . ILE A 1 104 ? 6.492 8.128 -3.736 1.00 91.50 104 ILE A CA 1
ATOM 814 C C . ILE A 1 104 ? 7.166 9.095 -2.760 1.00 91.50 104 ILE A C 1
ATOM 816 O O . ILE A 1 104 ? 7.826 8.693 -1.802 1.00 91.50 104 ILE A O 1
ATOM 820 N N . LYS A 1 105 ? 6.979 10.395 -2.990 1.00 89.12 105 LYS A N 1
ATOM 821 C CA . LYS A 1 105 ? 7.542 11.470 -2.164 1.00 89.12 105 LYS A CA 1
ATOM 822 C C . LYS A 1 105 ? 6.454 12.062 -1.279 1.00 89.12 105 LYS A C 1
ATOM 824 O O . LYS A 1 105 ? 5.481 12.596 -1.807 1.00 89.12 105 LYS A O 1
ATOM 829 N N . TYR A 1 106 ? 6.651 12.012 0.036 1.00 85.94 106 TYR A N 1
ATOM 830 C CA . TYR A 1 106 ? 5.779 12.636 1.034 1.00 85.94 106 TYR A CA 1
ATOM 831 C C . TYR A 1 106 ? 6.453 13.907 1.574 1.00 85.94 106 TYR A C 1
ATOM 833 O O . TYR A 1 106 ? 7.384 13.791 2.370 1.00 85.94 106 TYR A O 1
ATOM 841 N N . PRO A 1 107 ? 6.021 15.119 1.172 1.00 80.94 107 PRO A N 1
ATOM 842 C CA . PRO A 1 107 ? 6.675 16.372 1.567 1.00 80.94 107 PRO A CA 1
ATOM 843 C C . PRO A 1 107 ? 6.694 16.626 3.079 1.00 80.94 107 PRO A C 1
ATOM 845 O O . PRO A 1 107 ? 7.556 17.344 3.571 1.00 80.94 107 PRO A O 1
ATOM 848 N N . ALA A 1 108 ? 5.742 16.044 3.814 1.00 73.88 108 ALA A N 1
ATOM 849 C CA . ALA A 1 108 ? 5.647 16.165 5.267 1.00 73.88 108 ALA A CA 1
ATOM 850 C C . ALA A 1 108 ? 6.726 15.366 6.026 1.00 73.88 108 ALA A C 1
ATOM 852 O O . ALA A 1 108 ? 6.875 15.546 7.234 1.00 73.88 108 ALA A O 1
ATOM 853 N N . LEU A 1 109 ? 7.468 14.482 5.350 1.00 69.06 109 LEU A N 1
ATOM 854 C CA . LEU A 1 109 ? 8.552 13.713 5.953 1.00 69.06 109 LEU A CA 1
ATOM 855 C C . LEU A 1 109 ? 9.888 14.413 5.673 1.00 69.06 109 LEU A C 1
ATOM 857 O O . LEU A 1 109 ? 10.332 14.491 4.532 1.00 69.06 109 LEU A O 1
ATOM 861 N N . SER A 1 110 ? 10.556 14.892 6.727 1.00 53.62 110 SER A N 1
ATOM 862 C CA . SER A 1 110 ? 11.843 15.612 6.649 1.00 53.62 110 SER A CA 1
ATOM 863 C C . SER A 1 110 ? 13.044 14.743 6.240 1.00 53.62 110 SER A C 1
ATOM 865 O O . SER A 1 110 ? 14.172 15.231 6.226 1.00 53.62 110 SER A O 1
ATOM 867 N N . MET A 1 111 ? 12.828 13.461 5.933 1.00 54.72 111 MET A N 1
ATOM 868 C CA . MET A 1 111 ? 13.874 12.518 5.538 1.00 54.72 111 MET A CA 1
ATOM 869 C C . MET A 1 111 ? 13.782 12.241 4.033 1.00 54.72 111 MET A C 1
ATOM 871 O O . MET A 1 111 ? 12.721 11.818 3.565 1.00 54.72 111 MET A O 1
ATOM 875 N N . PRO A 1 112 ? 14.875 12.424 3.269 1.00 48.47 112 PRO A N 1
ATOM 876 C CA . PRO A 1 112 ? 14.953 12.039 1.867 1.00 48.47 112 PRO A CA 1
ATOM 877 C C . PRO A 1 112 ? 15.116 10.519 1.773 1.00 48.47 112 PRO A C 1
ATOM 879 O O . PRO A 1 112 ? 16.175 10.009 1.422 1.00 48.47 112 PRO A O 1
ATOM 882 N N . ASN A 1 113 ? 14.078 9.778 2.146 1.00 55.03 113 ASN A N 1
ATOM 883 C CA . ASN A 1 113 ? 14.027 8.360 1.847 1.00 55.03 113 ASN A CA 1
ATOM 884 C C . ASN A 1 113 ? 13.474 8.238 0.430 1.00 55.03 113 ASN A C 1
ATOM 886 O O . ASN A 1 113 ? 12.335 8.631 0.162 1.00 55.03 113 ASN A O 1
ATOM 890 N N . ASP A 1 114 ? 14.293 7.714 -0.478 1.00 57.56 114 ASP A N 1
ATOM 891 C CA . ASP A 1 114 ? 13.829 7.243 -1.775 1.00 57.56 114 ASP A CA 1
ATOM 892 C C . ASP A 1 114 ? 12.894 6.058 -1.506 1.00 57.56 114 ASP A C 1
ATOM 894 O O . ASP A 1 114 ? 13.317 4.906 -1.408 1.00 57.56 114 ASP A O 1
ATOM 898 N N . ASN A 1 115 ? 11.610 6.358 -1.288 1.00 78.31 115 ASN A N 1
ATOM 899 C CA . ASN A 1 115 ? 10.572 5.353 -1.115 1.00 78.31 115 ASN A CA 1
ATOM 900 C C . ASN A 1 115 ? 10.288 4.756 -2.493 1.00 78.31 115 ASN A C 1
ATOM 902 O O . ASN A 1 115 ? 9.335 5.140 -3.177 1.00 78.31 115 ASN A O 1
ATOM 906 N N . GLU A 1 116 ? 11.197 3.900 -2.941 1.00 90.81 116 GLU A N 1
ATOM 907 C CA . GLU A 1 116 ? 11.065 3.158 -4.176 1.00 90.81 116 GLU A CA 1
ATOM 908 C C . GLU A 1 116 ? 10.117 1.978 -3.967 1.00 90.81 116 GLU A C 1
ATOM 910 O O . GLU A 1 116 ? 10.271 1.178 -3.039 1.00 90.81 116 GLU A O 1
ATOM 915 N N . TYR A 1 117 ? 9.146 1.858 -4.862 1.00 93.94 117 TYR A N 1
ATOM 916 C CA . TYR A 1 117 ? 8.158 0.799 -4.877 1.00 93.94 117 TYR A CA 1
ATOM 917 C C . TYR A 1 117 ? 8.151 0.136 -6.247 1.00 93.94 117 TYR A C 1
ATOM 919 O O . TYR A 1 117 ? 8.319 0.777 -7.286 1.00 93.94 117 TYR A O 1
ATOM 927 N N . SER A 1 118 ? 7.920 -1.167 -6.243 1.00 96.19 118 SER A N 1
ATOM 928 C CA . SER A 1 118 ? 7.726 -1.968 -7.441 1.00 96.19 118 SER A CA 1
ATOM 929 C C . SER A 1 118 ? 6.390 -2.688 -7.354 1.00 96.19 118 SER A C 1
ATOM 931 O O . SER A 1 118 ? 6.138 -3.416 -6.395 1.00 96.19 118 SER A O 1
ATOM 933 N N . ILE A 1 119 ? 5.539 -2.513 -8.359 1.00 97.94 119 ILE A N 1
ATOM 934 C CA . ILE A 1 119 ? 4.384 -3.384 -8.576 1.00 97.94 119 ILE A CA 1
ATOM 935 C C . ILE A 1 119 ? 4.916 -4.669 -9.191 1.00 97.94 119 ILE A C 1
ATOM 937 O O . ILE A 1 119 ? 5.458 -4.648 -10.293 1.00 97.94 119 ILE A O 1
ATOM 941 N N . LEU A 1 120 ? 4.800 -5.776 -8.467 1.00 97.94 120 LEU A N 1
ATOM 942 C CA . LEU A 1 120 ? 5.263 -7.087 -8.918 1.00 97.94 120 LEU A CA 1
ATOM 943 C C . LEU A 1 120 ? 4.266 -7.744 -9.876 1.00 97.94 120 LEU A C 1
ATOM 945 O O . LEU A 1 120 ? 4.663 -8.449 -10.803 1.00 97.94 120 LEU A O 1
ATOM 949 N N . ASP A 1 121 ? 2.973 -7.529 -9.634 1.00 98.50 121 ASP A N 1
ATOM 950 C CA . ASP A 1 121 ? 1.865 -7.987 -10.473 1.00 98.50 121 ASP A CA 1
ATOM 951 C C . ASP A 1 121 ? 0.575 -7.266 -10.049 1.00 98.50 121 ASP A C 1
ATOM 953 O O . ASP A 1 121 ? 0.389 -6.955 -8.867 1.00 98.50 121 ASP A O 1
ATOM 957 N N . THR A 1 122 ? -0.316 -7.011 -11.000 1.00 98.50 122 THR A N 1
ATOM 958 C CA . THR A 1 122 ? -1.676 -6.535 -10.755 1.00 98.50 122 THR A CA 1
ATOM 959 C C . THR A 1 122 ? -2.557 -6.867 -11.952 1.00 98.50 122 THR A C 1
ATOM 961 O O . THR A 1 122 ? -2.118 -6.799 -13.102 1.00 98.50 122 THR A O 1
ATOM 964 N N . ASP A 1 123 ? -3.823 -7.167 -11.687 1.00 98.12 123 ASP A N 1
ATOM 965 C CA . ASP A 1 123 ? -4.864 -7.215 -12.714 1.00 98.12 123 ASP A CA 1
ATOM 966 C C . ASP A 1 123 ? -5.588 -5.866 -12.886 1.00 98.12 123 ASP A C 1
ATOM 968 O O . ASP A 1 123 ? -6.522 -5.767 -13.678 1.00 98.12 123 ASP A O 1
ATOM 972 N N . TYR A 1 124 ? -5.135 -4.824 -12.175 1.00 98.50 124 TYR A N 1
ATOM 973 C CA . TYR A 1 124 ? -5.675 -3.460 -12.074 1.00 98.50 124 TYR A CA 1
ATOM 974 C C . TYR A 1 124 ? -7.049 -3.336 -11.412 1.00 98.50 124 TYR A C 1
ATOM 976 O O . TYR A 1 124 ? -7.329 -2.316 -10.772 1.00 98.50 124 TYR A O 1
ATOM 984 N N . ASP A 1 125 ? -7.889 -4.351 -11.565 1.00 98.31 125 ASP A N 1
ATOM 985 C CA . ASP A 1 125 ? -9.310 -4.294 -11.247 1.00 98.31 125 ASP A CA 1
ATOM 986 C C . ASP A 1 125 ? -9.652 -5.002 -9.926 1.00 98.31 125 ASP A C 1
ATOM 988 O O . ASP A 1 125 ? -10.703 -4.720 -9.355 1.00 98.31 125 ASP A O 1
ATOM 992 N N . ASN A 1 126 ? -8.778 -5.867 -9.391 1.00 98.31 126 ASN A N 1
ATOM 993 C CA . ASN A 1 126 ? -9.063 -6.608 -8.157 1.00 98.31 126 ASN A CA 1
ATOM 994 C C . ASN A 1 126 ? -7.911 -6.588 -7.151 1.00 98.31 126 ASN A C 1
ATOM 996 O O . ASN A 1 126 ? -8.162 -6.310 -5.974 1.00 98.31 126 ASN A O 1
ATOM 1000 N N . TYR A 1 127 ? -6.676 -6.872 -7.576 1.00 98.56 127 TYR A N 1
ATOM 1001 C CA . TYR A 1 127 ? -5.516 -6.969 -6.683 1.00 98.56 127 TYR A CA 1
ATOM 1002 C C . TYR A 1 127 ? -4.267 -6.294 -7.248 1.00 98.56 127 TYR A C 1
ATOM 1004 O O . TYR A 1 127 ? -4.085 -6.173 -8.459 1.00 98.56 127 TYR A O 1
ATOM 1012 N N . ALA A 1 128 ? -3.352 -5.923 -6.359 1.00 98.69 128 ALA A N 1
ATOM 1013 C CA . ALA A 1 128 ? -1.981 -5.583 -6.700 1.00 98.69 128 ALA A CA 1
ATOM 1014 C C . ALA A 1 128 ? -1.027 -6.075 -5.614 1.00 98.69 128 ALA A C 1
ATOM 1016 O O . ALA A 1 128 ? -1.331 -5.993 -4.424 1.00 98.69 128 ALA A O 1
ATOM 1017 N N . VAL A 1 129 ? 0.138 -6.568 -6.023 1.00 98.44 129 VAL A N 1
ATOM 1018 C CA . VAL A 1 129 ? 1.224 -6.917 -5.106 1.00 98.44 129 VAL A CA 1
ATOM 1019 C C . VAL A 1 129 ? 2.341 -5.906 -5.281 1.00 98.44 129 VAL A C 1
ATOM 1021 O O . VAL A 1 129 ? 2.931 -5.797 -6.357 1.00 98.44 129 VAL A O 1
ATOM 1024 N N . MET A 1 130 ? 2.624 -5.168 -4.217 1.00 97.31 130 MET A N 1
ATOM 1025 C CA . MET A 1 130 ? 3.632 -4.118 -4.193 1.00 97.31 130 MET A CA 1
ATOM 1026 C C . MET A 1 130 ? 4.787 -4.517 -3.280 1.00 97.31 130 MET A C 1
ATOM 1028 O O . MET A 1 130 ? 4.590 -5.140 -2.237 1.00 97.31 130 MET A O 1
ATOM 1032 N N . TRP A 1 131 ? 5.995 -4.140 -3.673 1.00 95.25 131 TRP A N 1
ATOM 1033 C CA . TRP A 1 131 ? 7.234 -4.445 -2.976 1.00 95.25 131 TRP A CA 1
ATOM 1034 C C . TRP A 1 131 ? 8.084 -3.196 -2.810 1.00 95.25 131 TRP A C 1
ATOM 1036 O O . TRP A 1 131 ? 8.144 -2.355 -3.706 1.00 95.25 131 TRP A O 1
ATOM 1046 N N . SER A 1 132 ? 8.778 -3.104 -1.686 1.00 92.00 132 SER A N 1
ATOM 1047 C CA . SER A 1 132 ? 9.807 -2.105 -1.448 1.00 92.00 132 SER A CA 1
ATOM 1048 C C . SER A 1 132 ? 10.920 -2.724 -0.616 1.00 92.00 132 SER A C 1
ATOM 1050 O O . SER A 1 132 ? 10.664 -3.482 0.320 1.00 92.00 132 SER A O 1
ATOM 1052 N N . CYS A 1 133 ? 12.167 -2.414 -0.950 1.00 89.31 133 CYS A N 1
ATOM 1053 C CA . CYS A 1 133 ? 13.304 -2.794 -0.130 1.00 89.31 133 CYS A CA 1
ATOM 1054 C C . CYS A 1 133 ? 14.319 -1.663 -0.107 1.00 89.31 133 CYS A C 1
ATOM 1056 O O . CYS A 1 133 ? 14.746 -1.190 -1.158 1.00 89.31 133 CYS A O 1
ATOM 1058 N N . SER A 1 134 ? 14.713 -1.249 1.090 1.00 84.69 134 SER A N 1
ATOM 1059 C CA . SER A 1 134 ? 15.712 -0.206 1.297 1.00 84.69 134 SER A CA 1
ATOM 1060 C C . SER A 1 134 ? 16.722 -0.669 2.338 1.00 84.69 134 SER A C 1
ATOM 1062 O O . SER A 1 134 ? 16.378 -1.354 3.298 1.00 84.69 134 SER A O 1
ATOM 1064 N N . GLY A 1 135 ? 18.001 -0.366 2.146 1.00 76.50 135 GLY A N 1
ATOM 1065 C CA . GLY A 1 135 ? 19.035 -0.877 3.038 1.00 76.50 135 GLY A CA 1
ATOM 1066 C C . GLY A 1 135 ? 20.448 -0.524 2.617 1.00 76.50 135 GLY A C 1
ATOM 1067 O O . GLY A 1 135 ? 20.691 -0.061 1.503 1.00 76.50 135 GLY A O 1
ATOM 1068 N N . ILE A 1 136 ? 21.391 -0.773 3.522 1.00 68.69 136 ILE A N 1
ATOM 1069 C CA . ILE A 1 136 ? 22.822 -0.567 3.307 1.00 68.69 136 ILE A CA 1
ATOM 1070 C C . ILE A 1 136 ? 23.540 -1.893 3.569 1.00 68.69 136 ILE A C 1
ATOM 1072 O O . ILE A 1 136 ? 23.638 -2.372 4.700 1.00 68.69 136 ILE A O 1
ATOM 1076 N N . GLY A 1 137 ? 24.080 -2.483 2.501 1.00 70.31 137 GLY A N 1
ATOM 1077 C CA . GLY A 1 137 ? 24.794 -3.756 2.571 1.00 70.31 137 GLY A CA 1
ATOM 1078 C C . GLY A 1 137 ? 23.882 -4.895 3.053 1.00 70.31 137 GLY A C 1
ATOM 1079 O O . GLY A 1 137 ? 22.815 -5.085 2.474 1.00 70.31 137 GLY A O 1
ATOM 1080 N N . PRO A 1 138 ? 24.278 -5.675 4.077 1.00 74.50 138 PRO A N 1
ATOM 1081 C CA . PRO A 1 138 ? 23.490 -6.811 4.550 1.00 74.50 138 PRO A CA 1
ATOM 1082 C C . PRO A 1 138 ? 22.291 -6.419 5.428 1.00 74.50 138 PRO A C 1
ATOM 1084 O O . PRO A 1 138 ? 21.499 -7.295 5.770 1.00 74.50 138 PRO A O 1
ATOM 1087 N N . VAL A 1 139 ? 22.178 -5.144 5.827 1.00 75.38 139 VAL A N 1
ATOM 1088 C CA . VAL A 1 139 ? 21.076 -4.626 6.648 1.00 75.38 139 VAL A CA 1
ATOM 1089 C C . VAL A 1 139 ? 20.084 -3.926 5.736 1.00 75.38 139 VAL A C 1
ATOM 1091 O O . VAL A 1 139 ? 20.416 -2.935 5.088 1.00 75.38 139 VAL A O 1
ATOM 1094 N N . HIS A 1 140 ? 18.862 -4.438 5.692 1.00 80.69 140 HIS A N 1
ATOM 1095 C CA . HIS A 1 140 ? 17.802 -3.898 4.860 1.00 80.69 140 HIS A CA 1
ATOM 1096 C C . HIS A 1 140 ? 16.442 -4.044 5.540 1.00 80.69 140 HIS A C 1
ATOM 1098 O O . HIS A 1 140 ? 16.233 -4.910 6.389 1.00 80.69 140 HIS A O 1
ATOM 1104 N N . VAL A 1 141 ? 15.510 -3.202 5.122 1.00 83.62 141 VAL A N 1
ATOM 1105 C CA . VAL A 1 141 ? 14.098 -3.239 5.465 1.00 83.62 141 VAL A CA 1
ATOM 1106 C C . VAL A 1 141 ? 13.354 -3.684 4.216 1.00 83.62 141 VAL A C 1
ATOM 1108 O O . VAL A 1 141 ? 13.448 -3.049 3.168 1.00 83.62 141 VAL A O 1
ATOM 1111 N N . GLN A 1 142 ? 12.639 -4.799 4.327 1.00 87.94 142 GLN A N 1
ATOM 1112 C CA . GLN A 1 142 ? 11.751 -5.301 3.284 1.00 87.94 142 GLN A CA 1
ATOM 1113 C C . GLN A 1 142 ? 10.319 -4.958 3.657 1.00 87.94 142 GLN A C 1
ATOM 1115 O O . GLN A 1 142 ? 9.899 -5.204 4.787 1.00 87.94 142 GLN A O 1
ATOM 1120 N N . ASN A 1 143 ? 9.560 -4.463 2.692 1.00 90.75 143 ASN A N 1
ATOM 1121 C CA . ASN A 1 143 ? 8.138 -4.225 2.822 1.00 90.75 143 ASN A CA 1
ATOM 1122 C C . ASN A 1 143 ? 7.412 -4.821 1.618 1.00 90.75 143 ASN A C 1
ATOM 1124 O O . ASN A 1 143 ? 7.858 -4.712 0.475 1.00 90.75 143 ASN A O 1
ATOM 1128 N N . ALA A 1 144 ? 6.271 -5.436 1.884 1.00 94.88 144 ALA A N 1
ATOM 1129 C CA . ALA A 1 144 ? 5.401 -6.002 0.873 1.00 94.88 144 ALA A CA 1
ATOM 1130 C C . ALA A 1 144 ? 3.959 -5.671 1.228 1.00 94.88 144 ALA A C 1
ATOM 1132 O O . ALA A 1 144 ? 3.604 -5.699 2.406 1.00 94.88 144 ALA A O 1
ATOM 1133 N N . TRP A 1 145 ? 3.136 -5.411 0.221 1.00 96.69 145 TRP A N 1
ATOM 1134 C CA . TRP A 1 145 ? 1.717 -5.124 0.385 1.00 96.69 145 TRP A CA 1
ATOM 1135 C C . TRP A 1 145 ? 0.906 -5.929 -0.622 1.00 96.69 145 TRP A C 1
ATOM 1137 O O . TRP A 1 145 ? 1.256 -6.000 -1.801 1.00 96.69 145 TRP A O 1
ATOM 1147 N N . ILE A 1 146 ? -0.194 -6.504 -0.150 1.00 98.38 146 ILE A N 1
ATOM 1148 C CA . ILE A 1 146 ? -1.309 -6.951 -0.975 1.00 98.38 146 ILE A CA 1
ATOM 1149 C C . ILE A 1 146 ? -2.368 -5.860 -0.886 1.00 98.38 146 ILE A C 1
ATOM 1151 O O . ILE A 1 146 ? -2.938 -5.602 0.177 1.00 98.38 146 ILE A O 1
ATOM 1155 N N . LEU A 1 147 ? -2.623 -5.230 -2.022 1.00 98.50 147 LEU A N 1
ATOM 1156 C CA . LEU A 1 147 ? -3.641 -4.211 -2.188 1.00 98.50 147 LEU A CA 1
ATOM 1157 C C . LEU A 1 147 ? -4.833 -4.802 -2.933 1.00 98.50 147 LEU A C 1
ATOM 1159 O O . LEU A 1 147 ? -4.657 -5.615 -3.842 1.00 98.50 147 LEU A O 1
ATOM 1163 N N . THR A 1 148 ? -6.037 -4.368 -2.585 1.00 98.56 148 THR A N 1
ATOM 1164 C CA . THR A 1 148 ? -7.280 -4.817 -3.218 1.00 98.56 148 THR A CA 1
ATOM 1165 C C . THR A 1 148 ? -8.185 -3.645 -3.577 1.00 98.56 148 THR A C 1
ATOM 1167 O O . THR A 1 148 ? -8.144 -2.590 -2.942 1.00 98.56 148 THR A O 1
ATOM 1170 N N . ARG A 1 149 ? -9.027 -3.812 -4.603 1.00 97.62 149 ARG A N 1
ATOM 1171 C CA . ARG A 1 149 ? -10.048 -2.808 -4.965 1.00 97.62 149 ARG A CA 1
ATOM 1172 C C . ARG A 1 149 ? -11.263 -2.817 -4.045 1.00 97.62 149 ARG A C 1
ATOM 1174 O O . ARG A 1 149 ? -11.955 -1.812 -3.940 1.00 97.62 149 ARG A O 1
ATOM 1181 N N . GLU A 1 150 ? -11.489 -3.916 -3.335 1.00 96.12 150 GLU A N 1
ATOM 1182 C CA . GLU A 1 150 ? -12.525 -4.042 -2.311 1.00 96.12 150 GLU A CA 1
ATOM 1183 C C . GLU A 1 150 ? -11.896 -4.137 -0.921 1.00 96.12 150 GLU A C 1
ATOM 1185 O O . GLU A 1 150 ? -10.856 -4.773 -0.750 1.00 96.12 150 GLU A O 1
ATOM 1190 N N . ARG A 1 151 ? -12.546 -3.543 0.089 1.00 94.25 151 ARG A N 1
ATOM 1191 C CA . ARG A 1 151 ? -12.099 -3.617 1.492 1.00 94.25 151 ARG A CA 1
ATOM 1192 C C . ARG A 1 151 ? -12.004 -5.056 1.997 1.00 94.25 151 ARG A C 1
ATOM 1194 O O . ARG A 1 151 ? -11.066 -5.398 2.706 1.00 94.25 151 ARG A O 1
ATOM 1201 N N . LEU A 1 152 ? -12.981 -5.883 1.631 1.00 95.12 152 LEU A N 1
ATOM 1202 C CA . LEU A 1 152 ? -13.055 -7.299 1.983 1.00 95.12 152 LEU A CA 1
ATOM 1203 C C . LEU A 1 152 ? -13.084 -8.122 0.696 1.00 95.12 152 LEU A C 1
ATOM 1205 O O . LEU A 1 152 ? -14.140 -8.570 0.261 1.00 95.12 152 LEU A O 1
ATOM 1209 N N . ALA A 1 153 ? -11.917 -8.274 0.072 1.00 95.19 153 ALA A N 1
ATOM 1210 C CA . ALA A 1 153 ? -11.810 -8.957 -1.208 1.00 95.19 153 ALA A CA 1
ATOM 1211 C C . ALA A 1 153 ? -12.232 -10.441 -1.123 1.00 95.19 153 ALA A C 1
ATOM 1213 O O . ALA A 1 153 ? -11.941 -11.115 -0.125 1.00 95.19 153 ALA A O 1
ATOM 1214 N N . PRO A 1 154 ? -12.859 -10.991 -2.179 1.00 97.06 154 PRO A N 1
ATOM 1215 C CA . PRO A 1 154 ? -13.204 -12.405 -2.242 1.00 97.06 154 PRO A CA 1
ATOM 1216 C C . PRO A 1 154 ? -11.972 -13.320 -2.111 1.00 97.06 154 PRO A C 1
ATOM 1218 O O . PRO A 1 154 ? -10.890 -12.970 -2.593 1.00 97.06 154 PRO A O 1
ATOM 1221 N N . PRO A 1 155 ? -12.118 -14.548 -1.571 1.00 97.06 155 PRO A N 1
ATOM 1222 C CA . PRO A 1 155 ? -10.995 -15.477 -1.408 1.00 97.06 155 PRO A CA 1
ATOM 1223 C C . PRO A 1 155 ? -10.221 -15.771 -2.701 1.00 97.06 155 PRO A C 1
ATOM 1225 O O . PRO A 1 155 ? -9.006 -15.940 -2.661 1.00 97.06 155 PRO A O 1
ATOM 1228 N N . MET A 1 156 ? -10.903 -15.789 -3.852 1.00 96.75 156 MET A N 1
ATOM 1229 C CA . MET A 1 156 ? -10.263 -16.002 -5.155 1.00 96.75 156 MET A CA 1
ATOM 1230 C C . MET A 1 156 ? -9.297 -14.874 -5.535 1.00 96.75 156 MET A C 1
ATOM 1232 O O . MET A 1 156 ? -8.231 -15.154 -6.074 1.00 96.75 156 MET A O 1
ATOM 1236 N N . VAL A 1 157 ? -9.630 -13.620 -5.212 1.00 98.00 157 VAL A N 1
ATOM 1237 C CA . VAL A 1 157 ? -8.758 -12.459 -5.459 1.00 98.00 157 VAL A CA 1
ATOM 1238 C C . VAL A 1 157 ? -7.502 -12.554 -4.594 1.00 98.00 157 VAL A C 1
ATOM 1240 O O . VAL A 1 157 ? -6.387 -12.394 -5.088 1.00 98.00 157 VAL A O 1
ATOM 1243 N N . MET A 1 158 ? -7.671 -12.907 -3.316 1.00 98.00 158 MET A N 1
ATOM 1244 C CA . MET A 1 158 ? -6.542 -13.124 -2.405 1.00 98.00 158 MET A CA 1
ATOM 1245 C C . MET A 1 158 ? -5.649 -14.279 -2.867 1.00 98.00 158 MET A C 1
ATOM 1247 O O . MET A 1 158 ? -4.427 -14.170 -2.809 1.00 98.00 158 MET A O 1
ATOM 1251 N N . GLN A 1 159 ? -6.234 -15.361 -3.389 1.00 97.88 159 GLN A N 1
ATOM 1252 C CA . GLN A 1 159 ? -5.468 -16.486 -3.920 1.00 97.88 159 GLN A CA 1
ATOM 1253 C C . GLN A 1 159 ? -4.602 -16.085 -5.124 1.00 97.88 159 GLN A C 1
ATOM 1255 O O . GLN A 1 159 ? -3.457 -16.532 -5.211 1.00 97.88 159 GLN A O 1
ATOM 1260 N N . SER A 1 160 ? -5.100 -15.215 -6.010 1.00 98.19 160 SER A N 1
ATOM 1261 C CA . SER A 1 160 ? -4.302 -14.650 -7.108 1.00 98.19 160 SER A CA 1
ATOM 1262 C C . SER A 1 160 ? -3.114 -13.840 -6.583 1.00 98.19 160 SER A C 1
ATOM 1264 O O . SER A 1 160 ? -1.984 -14.058 -7.021 1.00 98.19 160 SER A O 1
ATOM 1266 N N . ALA A 1 161 ? -3.326 -12.980 -5.582 1.00 98.12 161 ALA A N 1
ATOM 1267 C CA . ALA A 1 161 ? -2.239 -12.227 -4.953 1.00 98.12 161 ALA A CA 1
ATOM 1268 C C . ALA A 1 161 ? -1.211 -13.146 -4.260 1.00 98.12 161 ALA A C 1
ATOM 1270 O O . ALA A 1 161 ? -0.002 -12.941 -4.383 1.00 98.12 161 ALA A O 1
ATOM 1271 N N . TYR A 1 162 ? -1.656 -14.208 -3.581 1.00 98.00 162 TYR A N 1
ATOM 1272 C CA . TYR A 1 162 ? -0.750 -15.184 -2.967 1.00 98.00 162 TYR A CA 1
ATOM 1273 C C . TYR A 1 162 ? 0.060 -15.972 -3.999 1.00 98.00 162 TYR A C 1
ATOM 1275 O O . TYR A 1 162 ? 1.236 -16.238 -3.755 1.00 98.00 162 TYR A O 1
ATOM 1283 N N . ALA A 1 163 ? -0.518 -16.298 -5.158 1.00 98.19 163 ALA A N 1
ATOM 1284 C CA . ALA A 1 163 ? 0.215 -16.951 -6.242 1.00 98.19 163 ALA A CA 1
ATOM 1285 C C . ALA A 1 163 ? 1.380 -16.080 -6.747 1.00 98.19 163 ALA A C 1
ATOM 1287 O O . ALA A 1 163 ? 2.449 -16.597 -7.081 1.00 98.19 163 ALA A O 1
ATOM 1288 N N . VAL A 1 164 ? 1.216 -14.753 -6.741 1.00 98.06 164 VAL A N 1
ATOM 1289 C CA . VAL A 1 164 ? 2.301 -13.811 -7.053 1.00 98.06 164 VAL A CA 1
ATOM 1290 C C . VAL A 1 164 ? 3.394 -13.877 -5.987 1.00 98.06 164 VAL A C 1
ATOM 1292 O O . VAL A 1 164 ? 4.566 -14.012 -6.335 1.00 98.06 164 VAL A O 1
ATOM 1295 N N . LEU A 1 165 ? 3.040 -13.853 -4.696 1.00 97.19 165 LEU A N 1
ATOM 1296 C CA . LEU A 1 165 ? 4.029 -13.992 -3.618 1.00 97.19 165 LEU A CA 1
ATOM 1297 C C . LEU A 1 165 ? 4.826 -15.297 -3.738 1.00 97.19 165 LEU A C 1
ATOM 1299 O O . LEU A 1 165 ? 6.051 -15.282 -3.621 1.00 97.19 165 LEU A O 1
ATOM 1303 N N . GLU A 1 166 ? 4.155 -16.411 -4.037 1.00 96.81 166 GLU A N 1
ATOM 1304 C CA . GLU A 1 166 ? 4.801 -17.710 -4.255 1.00 96.81 166 GLU A CA 1
ATOM 1305 C C . GLU A 1 166 ? 5.741 -17.684 -5.472 1.00 96.81 166 GLU A C 1
ATOM 1307 O O . GLU A 1 166 ? 6.879 -18.153 -5.374 1.00 96.81 166 GLU A O 1
ATOM 1312 N N . ARG A 1 167 ? 5.327 -17.058 -6.584 1.00 96.88 167 ARG A N 1
ATOM 1313 C CA . ARG A 1 167 ? 6.152 -16.884 -7.795 1.00 96.88 167 ARG A CA 1
ATOM 1314 C C . ARG A 1 167 ? 7.454 -16.130 -7.511 1.00 96.88 167 ARG A C 1
ATOM 1316 O O . ARG A 1 167 ? 8.503 -16.514 -8.028 1.00 96.88 167 ARG A O 1
ATOM 1323 N N . PHE A 1 168 ? 7.398 -15.097 -6.672 1.00 95.38 168 PHE A N 1
ATOM 1324 C CA . PHE A 1 168 ? 8.570 -14.310 -6.263 1.00 95.38 168 PHE A CA 1
ATOM 1325 C C . PHE A 1 168 ? 9.289 -14.865 -5.024 1.00 95.38 168 PHE A C 1
ATOM 1327 O O . PHE A 1 168 ? 10.308 -14.313 -4.617 1.00 95.38 168 PHE A O 1
ATOM 1334 N N . ARG A 1 169 ? 8.813 -15.979 -4.446 1.00 94.62 169 ARG A N 1
ATOM 1335 C CA . ARG A 1 169 ? 9.333 -16.581 -3.202 1.00 94.62 169 ARG A CA 1
ATOM 1336 C C . ARG A 1 169 ? 9.318 -15.620 -2.004 1.00 94.62 169 ARG A C 1
ATOM 1338 O O . ARG A 1 169 ? 10.172 -15.699 -1.122 1.00 94.62 169 ARG A O 1
ATOM 1345 N N . ILE A 1 170 ? 8.326 -14.736 -1.958 1.00 94.00 170 ILE A N 1
ATOM 1346 C CA . ILE A 1 170 ? 8.087 -13.825 -0.838 1.00 94.00 170 ILE A CA 1
ATOM 1347 C C . ILE A 1 170 ? 7.329 -14.593 0.248 1.00 94.00 170 ILE A C 1
ATOM 1349 O O . ILE A 1 170 ? 6.280 -15.190 0.003 1.00 94.00 170 ILE A O 1
ATOM 1353 N N . SER A 1 171 ? 7.879 -14.611 1.462 1.00 91.75 171 SER A N 1
ATOM 1354 C CA . SER A 1 171 ? 7.317 -15.386 2.568 1.00 91.75 171 SER A CA 1
ATOM 1355 C C . SER A 1 171 ? 6.031 -14.758 3.096 1.00 91.75 171 SER A C 1
ATOM 1357 O O . SER A 1 171 ? 6.020 -13.615 3.541 1.00 91.75 171 SER A O 1
ATOM 1359 N N . ARG A 1 172 ? 4.954 -15.544 3.157 1.00 92.25 172 ARG A N 1
ATOM 1360 C CA . ARG A 1 172 ? 3.690 -15.110 3.771 1.00 92.25 172 ARG A CA 1
ATOM 1361 C C . ARG A 1 172 ? 3.744 -15.011 5.295 1.00 92.25 172 ARG A C 1
ATOM 1363 O O . ARG A 1 172 ? 2.881 -14.383 5.890 1.00 92.25 172 ARG A O 1
ATOM 1370 N N . THR A 1 173 ? 4.749 -15.601 5.938 1.00 87.94 173 THR A N 1
ATOM 1371 C CA . THR A 1 173 ? 4.838 -15.678 7.406 1.00 87.94 173 THR A CA 1
ATOM 1372 C C . THR A 1 173 ? 4.903 -14.306 8.080 1.00 87.94 173 THR A C 1
ATOM 1374 O O . THR A 1 173 ? 4.478 -14.170 9.222 1.00 87.94 173 THR A O 1
ATOM 1377 N N . PHE A 1 174 ? 5.428 -13.2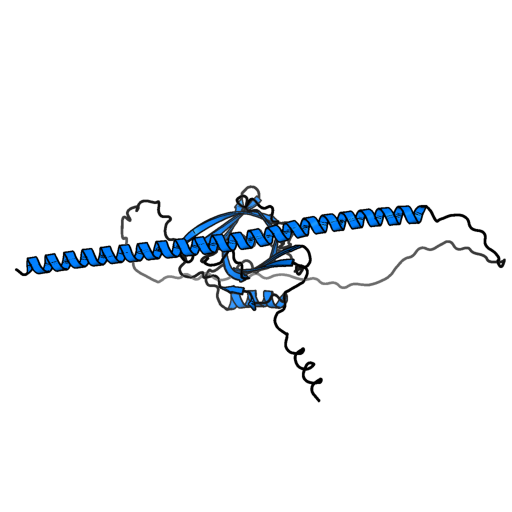95 7.385 1.00 86.62 174 PHE A N 1
ATOM 1378 C CA . PHE A 1 174 ? 5.582 -11.938 7.915 1.00 86.62 174 PHE A CA 1
ATOM 1379 C C . PHE A 1 174 ? 4.409 -11.014 7.575 1.00 86.62 174 PHE A C 1
ATOM 1381 O O . PHE A 1 174 ? 4.419 -9.853 7.988 1.00 86.62 174 PHE A O 1
ATOM 1388 N N . PHE A 1 175 ? 3.418 -11.509 6.826 1.00 92.06 175 PHE A N 1
ATOM 1389 C CA . PHE A 1 175 ? 2.227 -10.737 6.513 1.00 92.06 175 PHE A CA 1
ATOM 1390 C C . PHE A 1 175 ? 1.284 -10.669 7.712 1.00 92.06 175 PHE A C 1
ATOM 1392 O O . PHE A 1 175 ? 1.001 -11.663 8.382 1.00 92.06 175 PHE A O 1
ATOM 1399 N N . VAL A 1 176 ? 0.755 -9.475 7.936 1.00 92.50 176 VAL A N 1
ATOM 1400 C CA . VAL A 1 176 ? -0.317 -9.191 8.880 1.00 92.50 176 VAL A CA 1
ATOM 1401 C C . VAL A 1 176 ? -1.513 -8.696 8.084 1.00 92.50 176 VAL A C 1
ATOM 1403 O O . VAL A 1 176 ? -1.374 -7.875 7.176 1.00 92.50 176 VAL A O 1
ATOM 1406 N N . LYS A 1 177 ? -2.695 -9.210 8.427 1.00 93.56 177 LYS A N 1
ATOM 1407 C CA . LYS A 1 177 ? -3.952 -8.746 7.844 1.00 93.56 177 LYS A CA 1
ATOM 1408 C C . LYS A 1 177 ? -4.300 -7.375 8.392 1.00 93.56 177 LYS A C 1
ATOM 1410 O O . LYS A 1 177 ? -4.353 -7.192 9.610 1.00 93.56 177 LYS A O 1
ATOM 1415 N N . THR A 1 178 ? -4.609 -6.450 7.500 1.00 92.81 178 THR A N 1
ATOM 1416 C CA . THR A 1 178 ? -5.080 -5.124 7.878 1.00 92.81 178 THR A CA 1
ATOM 1417 C C . THR A 1 178 ? -6.587 -5.179 8.083 1.00 92.81 178 THR A C 1
ATOM 1419 O O . THR A 1 178 ? -7.333 -5.722 7.268 1.00 92.81 178 THR A O 1
ATOM 1422 N N . ASN A 1 179 ? -7.062 -4.651 9.211 1.00 93.12 179 ASN A N 1
ATOM 1423 C CA . ASN A 1 179 ? -8.491 -4.643 9.493 1.00 93.12 179 ASN A CA 1
ATOM 1424 C C . ASN A 1 179 ? -9.189 -3.601 8.606 1.00 93.12 179 ASN A C 1
ATOM 1426 O O . ASN A 1 179 ? -9.011 -2.400 8.798 1.00 93.12 179 ASN A O 1
ATOM 1430 N N . GLN A 1 180 ? -9.982 -4.075 7.649 1.00 92.69 180 GLN A N 1
ATOM 1431 C CA . GLN A 1 180 ? -10.781 -3.259 6.730 1.00 92.69 180 GLN A CA 1
ATOM 1432 C C . GLN A 1 180 ? -12.291 -3.317 7.028 1.00 92.69 180 GLN A C 1
ATOM 1434 O O . GLN A 1 180 ? -13.097 -2.788 6.258 1.00 92.69 180 GLN A O 1
ATOM 1439 N N . ALA A 1 181 ? -12.689 -3.960 8.130 1.00 88.75 181 ALA A N 1
ATOM 1440 C CA . ALA A 1 181 ? -14.068 -3.974 8.602 1.00 88.75 181 ALA A CA 1
ATOM 1441 C C . ALA A 1 181 ? -14.385 -2.703 9.410 1.00 88.75 181 ALA A C 1
ATOM 1443 O O . ALA A 1 181 ? -13.505 -2.094 10.025 1.00 88.75 181 ALA A O 1
ATOM 1444 N N . ASP A 1 182 ? -15.660 -2.309 9.413 1.00 85.00 182 ASP A N 1
ATOM 1445 C CA . ASP A 1 182 ? -16.192 -1.232 10.259 1.00 85.00 182 ASP A CA 1
ATOM 1446 C C . ASP A 1 182 ? -15.426 0.099 10.139 1.00 85.00 182 ASP A C 1
ATOM 1448 O O . ASP A 1 182 ? -15.156 0.796 11.121 1.00 85.00 182 ASP A O 1
ATOM 1452 N N . CYS A 1 183 ? -15.069 0.461 8.904 1.00 83.88 183 CYS A N 1
ATOM 1453 C CA . CYS A 1 183 ? -14.363 1.698 8.556 1.00 83.88 183 CYS A CA 1
ATOM 1454 C C . CYS A 1 183 ? -15.273 2.930 8.477 1.00 83.88 183 CYS A C 1
ATOM 1456 O O . CYS A 1 183 ? -14.947 3.900 7.782 1.00 83.88 183 CYS A O 1
ATOM 1458 N N . SER A 1 184 ? -16.425 2.887 9.154 1.00 73.38 184 SER A N 1
ATOM 1459 C CA . SER A 1 184 ? -17.348 4.012 9.244 1.00 73.38 184 SER A CA 1
ATOM 1460 C C . SER A 1 184 ? -16.588 5.251 9.708 1.00 73.38 184 SER A C 1
ATOM 1462 O O . SER A 1 184 ? -15.839 5.240 10.686 1.00 73.38 184 SER A O 1
ATOM 1464 N N . ILE A 1 185 ? -16.739 6.318 8.929 1.00 56.78 185 ILE A N 1
ATOM 1465 C CA . ILE A 1 185 ? -16.149 7.617 9.208 1.00 56.78 185 ILE A CA 1
ATOM 1466 C C . ILE A 1 185 ? -16.801 8.100 10.502 1.00 56.78 185 ILE A C 1
ATOM 1468 O O . ILE A 1 185 ? -17.958 8.507 10.476 1.00 56.78 185 ILE A O 1
ATOM 1472 N N . LEU A 1 186 ? -16.098 8.038 11.636 1.00 45.62 186 LEU A N 1
ATOM 1473 C CA . LEU A 1 186 ? -16.455 8.943 12.720 1.00 45.62 186 LEU A CA 1
ATOM 1474 C C . LEU A 1 186 ? -16.221 10.344 12.148 1.00 45.62 186 LEU A C 1
ATOM 1476 O O . LEU A 1 186 ? -15.104 10.608 11.683 1.00 45.62 186 LEU A O 1
ATOM 1480 N N . PRO A 1 187 ? -17.257 11.198 12.051 1.00 42.69 187 PRO A N 1
ATOM 1481 C CA . PRO A 1 187 ? -17.053 12.556 11.588 1.00 42.69 187 PRO A CA 1
ATOM 1482 C C . PRO A 1 187 ? -15.984 13.184 12.478 1.00 42.69 187 PRO A C 1
ATOM 1484 O O . PRO A 1 187 ? -15.984 12.986 13.694 1.00 42.69 187 PRO A O 1
ATOM 1487 N N . SER A 1 188 ? -15.042 13.890 11.850 1.00 41.59 188 SER A N 1
ATOM 1488 C CA . SER A 1 188 ? -14.077 14.716 12.571 1.00 41.59 188 SER A CA 1
ATOM 1489 C C . SER A 1 188 ? -14.841 15.526 13.626 1.00 41.59 188 SER A C 1
ATOM 1491 O O . SER A 1 188 ? -15.880 16.094 13.270 1.00 41.59 188 SER A O 1
ATOM 1493 N N . PRO A 1 189 ? -14.424 15.555 14.905 1.00 46.78 189 PRO A N 1
ATOM 1494 C CA . PRO A 1 189 ? -15.121 16.319 15.932 1.00 46.78 189 PRO A CA 1
ATOM 1495 C C . PRO A 1 189 ? -14.882 17.820 15.712 1.00 46.78 189 PRO A C 1
ATOM 1497 O O . PRO A 1 189 ? -14.078 18.433 16.402 1.00 46.78 189 PRO A O 1
ATOM 1500 N N . ALA A 1 190 ? -15.535 18.381 14.692 1.00 43.28 190 ALA A N 1
ATOM 1501 C CA . ALA A 1 190 ? -15.726 19.804 14.416 1.00 43.28 190 ALA A CA 1
ATOM 1502 C C . ALA A 1 190 ? -16.556 19.975 13.124 1.00 43.28 190 ALA A C 1
ATOM 1504 O O . ALA A 1 190 ? -16.065 20.470 12.112 1.00 43.28 190 ALA A O 1
ATOM 1505 N N . ALA A 1 191 ? -17.815 19.546 13.135 1.00 39.56 191 ALA A N 1
ATOM 1506 C CA . ALA A 1 191 ? -18.834 20.136 12.272 1.00 39.56 191 ALA A CA 1
ATOM 1507 C C . ALA A 1 191 ? -20.180 20.004 12.987 1.00 39.56 191 ALA A C 1
ATOM 1509 O O . ALA A 1 191 ? -20.587 18.896 13.339 1.00 39.56 191 ALA A O 1
ATOM 1510 N N . ASP A 1 192 ? -20.819 21.138 13.258 1.00 43.53 192 ASP A N 1
ATOM 1511 C CA . ASP A 1 192 ? -22.110 21.218 13.937 1.00 43.53 192 ASP A CA 1
ATOM 1512 C C . ASP A 1 192 ? -23.161 20.304 13.272 1.00 43.53 192 ASP A C 1
ATOM 1514 O O . ASP A 1 192 ? -23.140 20.140 12.046 1.00 43.53 192 ASP A O 1
ATOM 1518 N N . PRO A 1 193 ? -24.107 19.709 14.028 1.00 44.88 193 PRO A N 1
ATOM 1519 C CA . PRO A 1 193 ? -25.133 18.852 13.446 1.00 44.88 193 PRO A CA 1
ATOM 1520 C C . PRO A 1 193 ? -26.032 19.652 12.495 1.00 44.88 193 PRO A C 1
ATOM 1522 O O . PRO A 1 193 ? -26.865 20.450 12.923 1.00 44.88 193 PRO A O 1
ATOM 1525 N N . MET A 1 194 ? -25.888 19.425 11.189 1.00 37.72 194 MET A N 1
ATOM 1526 C CA . MET A 1 194 ? -26.845 19.906 10.198 1.00 37.72 194 MET A CA 1
ATOM 1527 C C . MET A 1 194 ? -28.121 19.057 10.292 1.00 37.72 194 MET A C 1
ATOM 1529 O O . MET A 1 194 ? -28.082 17.837 10.128 1.00 37.72 194 MET A O 1
ATOM 1533 N N . GLU A 1 195 ? -29.246 19.710 10.586 1.00 33.28 195 GLU A N 1
ATOM 1534 C CA . GLU A 1 195 ? -30.580 19.109 10.671 1.00 33.28 195 GLU A CA 1
ATOM 1535 C C . GLU A 1 195 ? -30.944 18.302 9.413 1.00 33.28 195 GLU A C 1
ATOM 1537 O O . GLU A 1 195 ? -30.986 18.828 8.298 1.00 33.28 195 GLU A O 1
ATOM 1542 N N . ILE A 1 196 ? -31.322 17.037 9.607 1.00 33.47 196 ILE A N 1
ATOM 1543 C CA . ILE A 1 196 ? -31.996 16.230 8.588 1.00 33.47 196 ILE A CA 1
ATOM 1544 C C . ILE A 1 196 ? -33.471 16.649 8.553 1.00 33.47 196 ILE A C 1
ATOM 1546 O O . ILE A 1 196 ? -34.246 16.310 9.448 1.00 33.47 196 ILE A O 1
ATOM 1550 N N . LYS A 1 197 ? -33.883 17.360 7.498 1.00 33.66 197 LYS A N 1
ATOM 1551 C CA . LYS A 1 197 ? -35.305 17.536 7.171 1.00 33.66 197 LYS A CA 1
ATOM 1552 C C . LYS A 1 197 ? -35.781 16.354 6.333 1.00 33.66 197 LYS A C 1
ATOM 1554 O O . LYS A 1 197 ? -35.504 16.263 5.141 1.00 33.66 197 LYS A O 1
ATOM 1559 N N . ASN A 1 198 ? -36.508 15.455 6.989 1.00 33.78 198 ASN A N 1
ATOM 1560 C CA . ASN A 1 198 ? -37.237 14.360 6.362 1.00 33.78 198 ASN A CA 1
ATOM 1561 C C . ASN A 1 198 ? -38.373 14.918 5.497 1.00 33.78 198 ASN A C 1
ATOM 1563 O O . ASN A 1 198 ? -39.341 15.440 6.039 1.00 33.78 198 ASN A O 1
ATOM 1567 N N . ASN A 1 199 ? -38.300 14.733 4.180 1.00 34.28 199 ASN A N 1
ATOM 1568 C CA . ASN A 1 199 ? -39.496 14.665 3.346 1.00 34.28 199 ASN A CA 1
ATOM 1569 C C . ASN A 1 199 ? -39.517 13.301 2.662 1.00 34.28 199 ASN A C 1
ATOM 1571 O O . ASN A 1 199 ? -38.767 13.035 1.725 1.00 34.28 199 ASN A O 1
ATOM 1575 N N . ALA A 1 200 ? -40.378 12.435 3.186 1.00 31.73 200 ALA A N 1
ATOM 1576 C CA . ALA A 1 200 ? -40.760 11.188 2.561 1.00 31.73 200 ALA A CA 1
ATOM 1577 C C . ALA A 1 200 ? -41.541 11.483 1.272 1.00 31.73 200 ALA A C 1
ATOM 1579 O O . ALA A 1 200 ? -42.522 12.225 1.291 1.00 31.73 200 ALA A O 1
ATOM 1580 N N . ILE A 1 201 ? -41.125 10.868 0.168 1.00 29.83 201 ILE A N 1
ATOM 1581 C CA . ILE A 1 201 ? -42.017 10.538 -0.941 1.00 29.83 201 ILE A CA 1
ATOM 1582 C C . ILE A 1 201 ? -41.905 9.027 -1.116 1.00 29.83 201 ILE A C 1
ATOM 1584 O O . ILE A 1 201 ? -40.898 8.510 -1.597 1.00 29.83 201 ILE A O 1
ATOM 1588 N N . GLU A 1 202 ? -42.938 8.328 -0.656 1.00 29.47 202 GLU A N 1
ATOM 1589 C CA . GLU A 1 202 ? -43.221 6.950 -1.036 1.00 29.47 202 GLU A CA 1
ATOM 1590 C C . GLU A 1 202 ? -43.586 6.906 -2.523 1.00 29.47 202 GLU A C 1
ATOM 1592 O O . GLU A 1 202 ? -44.497 7.615 -2.949 1.00 29.47 202 GLU A O 1
ATOM 1597 N N . VAL A 1 203 ? -42.954 6.017 -3.292 1.00 26.86 203 VAL A N 1
ATOM 1598 C CA . VAL A 1 203 ? -43.620 5.350 -4.418 1.00 26.86 203 VAL A CA 1
ATOM 1599 C C . VAL A 1 203 ? -43.179 3.887 -4.425 1.00 26.86 203 VAL A C 1
ATOM 1601 O O . VAL A 1 203 ? -42.011 3.569 -4.642 1.00 26.86 203 VAL A O 1
ATOM 1604 N N . ILE A 1 204 ? -44.138 3.007 -4.151 1.00 28.56 204 ILE A N 1
ATOM 1605 C CA . ILE A 1 204 ? -44.063 1.556 -4.336 1.00 28.56 204 ILE A CA 1
ATOM 1606 C C . ILE A 1 204 ? -44.672 1.220 -5.717 1.00 28.56 204 ILE A C 1
ATOM 1608 O O . ILE A 1 204 ? -45.507 1.977 -6.208 1.00 28.56 204 ILE A O 1
ATOM 1612 N N . VAL A 1 205 ? -44.293 0.040 -6.239 1.00 27.67 205 VAL A N 1
ATOM 1613 C CA . VAL A 1 205 ? -44.868 -0.792 -7.330 1.00 27.67 205 VAL A CA 1
ATOM 1614 C C . VAL A 1 205 ? 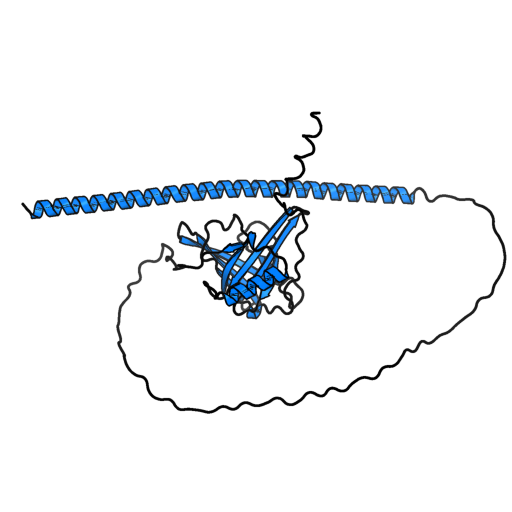-44.661 -0.307 -8.782 1.00 27.67 205 VAL A C 1
ATOM 1616 O O . VAL A 1 205 ? -44.792 0.867 -9.080 1.00 27.67 205 VAL A O 1
ATOM 1619 N N . ASP A 1 206 ? -44.344 -1.139 -9.782 1.00 27.52 206 ASP A N 1
ATOM 1620 C CA . ASP A 1 206 ? -44.308 -2.602 -9.885 1.00 27.52 206 ASP A CA 1
ATOM 1621 C C . ASP A 1 206 ? -43.492 -3.040 -11.119 1.00 27.52 206 ASP A C 1
ATOM 1623 O O . ASP A 1 206 ? -43.265 -2.270 -12.056 1.00 27.52 206 ASP A O 1
ATOM 1627 N N . ALA A 1 207 ? -43.120 -4.318 -11.150 1.00 31.64 207 ALA A N 1
ATOM 1628 C CA . ALA A 1 207 ? -42.558 -4.984 -12.317 1.00 31.64 207 ALA A CA 1
ATOM 1629 C C . ALA A 1 207 ? -43.610 -5.182 -13.427 1.00 31.64 207 ALA A C 1
ATOM 1631 O O . ALA A 1 207 ? -44.684 -5.716 -13.156 1.00 31.64 207 ALA A O 1
ATOM 1632 N N . LYS A 1 208 ? -43.256 -4.834 -14.677 1.00 32.56 208 LYS A N 1
ATOM 1633 C CA . LYS A 1 208 ? -43.602 -5.498 -15.963 1.00 32.56 208 LYS A CA 1
ATOM 1634 C C . LYS A 1 208 ? -43.510 -4.496 -17.117 1.00 32.56 208 LYS A C 1
ATOM 1636 O O . LYS A 1 208 ? -44.395 -3.667 -17.286 1.00 32.56 208 LYS A O 1
ATOM 1641 N N . ASN A 1 209 ? -42.456 -4.617 -17.927 1.00 30.55 209 ASN A N 1
ATOM 1642 C CA . ASN A 1 209 ? -42.527 -4.691 -19.393 1.00 30.55 209 ASN A CA 1
ATOM 1643 C C . ASN A 1 209 ? -41.115 -4.648 -19.989 1.00 30.55 209 ASN A C 1
ATOM 1645 O O . ASN A 1 209 ? -40.448 -3.618 -19.990 1.00 30.55 209 ASN A O 1
ATOM 1649 N N . ALA A 1 210 ? -40.686 -5.788 -20.527 1.00 26.81 210 ALA A N 1
ATOM 1650 C CA . ALA A 1 210 ? -39.625 -5.838 -21.521 1.00 26.81 210 ALA A CA 1
ATOM 1651 C C . ALA A 1 210 ? -40.147 -5.275 -22.854 1.00 26.81 210 ALA A C 1
ATOM 1653 O O . ALA A 1 210 ? -41.315 -5.478 -23.198 1.00 26.81 210 ALA A O 1
ATOM 1654 N N . PRO A 1 211 ? -39.250 -4.702 -23.663 1.00 29.92 211 PRO A N 1
ATOM 1655 C CA . PRO A 1 211 ? -39.114 -5.226 -25.008 1.00 29.92 211 PRO A CA 1
ATOM 1656 C C . PRO A 1 211 ? -37.692 -5.718 -25.271 1.00 29.92 211 PRO A C 1
ATOM 1658 O O . PRO A 1 211 ? -36.688 -5.087 -24.953 1.00 29.92 211 PRO A O 1
ATOM 1661 N N . VAL A 1 212 ? -37.671 -6.897 -25.878 1.00 27.05 212 VAL A N 1
ATOM 1662 C CA . VAL A 1 212 ? -36.534 -7.588 -26.471 1.00 27.05 212 VAL A CA 1
ATOM 1663 C C . VAL A 1 212 ? -35.996 -6.772 -27.649 1.00 27.05 212 VAL A C 1
ATOM 1665 O O . VAL A 1 212 ? -36.759 -6.435 -28.553 1.00 27.05 212 VAL A O 1
ATOM 1668 N N . ALA A 1 213 ? -34.682 -6.552 -27.701 1.00 28.22 213 ALA A N 1
ATOM 1669 C CA . ALA A 1 213 ? -33.966 -6.255 -28.940 1.00 28.22 213 ALA A CA 1
ATOM 1670 C C . ALA A 1 213 ? -32.707 -7.133 -29.027 1.00 28.22 213 ALA A C 1
ATOM 1672 O O . ALA A 1 213 ? -31.950 -7.275 -28.069 1.00 28.22 213 ALA A O 1
ATOM 1673 N N . LYS A 1 214 ? -32.570 -7.791 -30.180 1.00 26.64 214 LYS A N 1
ATOM 1674 C CA . LYS A 1 214 ? -31.602 -8.837 -30.518 1.00 26.64 214 LYS A CA 1
ATOM 1675 C C . LYS A 1 214 ? -30.228 -8.269 -30.901 1.00 26.64 214 LYS A C 1
ATOM 1677 O O . LYS A 1 214 ? -30.140 -7.304 -31.646 1.00 26.64 214 LYS A O 1
ATOM 1682 N N . ILE A 1 215 ? -29.214 -8.979 -30.407 1.00 27.36 215 ILE A N 1
ATOM 1683 C CA . ILE A 1 215 ? -27.900 -9.363 -30.958 1.00 27.36 215 ILE A CA 1
ATOM 1684 C C . ILE A 1 215 ? -27.572 -8.873 -32.383 1.00 27.36 215 ILE A C 1
ATOM 1686 O O . ILE A 1 215 ? -28.297 -9.190 -33.324 1.00 27.36 215 ILE A O 1
ATOM 1690 N N . ALA A 1 216 ? -26.371 -8.305 -32.541 1.00 26.16 216 ALA A N 1
ATOM 1691 C CA . ALA A 1 216 ? -25.508 -8.565 -33.694 1.00 26.16 216 ALA A CA 1
ATOM 1692 C C . ALA A 1 216 ? -24.045 -8.674 -33.223 1.00 26.16 216 ALA A C 1
ATOM 1694 O O . ALA A 1 216 ? -23.505 -7.750 -32.618 1.00 26.16 216 ALA A O 1
ATOM 1695 N N . ALA A 1 217 ? -23.462 -9.848 -33.458 1.00 26.16 217 ALA A N 1
ATOM 1696 C CA . ALA A 1 217 ? -22.036 -10.128 -33.420 1.00 26.16 217 ALA A CA 1
ATOM 1697 C C . ALA A 1 217 ? -21.497 -10.029 -34.857 1.00 26.16 217 ALA A C 1
ATOM 1699 O O . ALA A 1 217 ? -22.183 -10.451 -35.783 1.00 26.16 217 ALA A O 1
ATOM 1700 N N . GLU A 1 218 ? -20.286 -9.507 -35.023 1.00 29.53 218 GLU A N 1
ATOM 1701 C CA . GLU A 1 218 ? -19.490 -9.534 -36.262 1.00 29.53 218 GLU A CA 1
ATOM 1702 C C . GLU A 1 218 ? -18.027 -9.612 -35.786 1.00 29.53 218 GLU A C 1
ATOM 1704 O O . GLU A 1 218 ? -17.570 -8.739 -35.052 1.00 29.53 218 GLU A O 1
ATOM 1709 N N . GLU A 1 219 ? -17.402 -10.789 -35.752 1.00 27.66 219 GLU A N 1
ATOM 1710 C CA . GLU A 1 219 ? -16.701 -11.520 -36.825 1.00 27.66 219 GLU A CA 1
ATOM 1711 C C . GLU A 1 219 ? -15.461 -10.807 -37.408 1.00 27.66 219 GLU A C 1
ATOM 1713 O O . GLU A 1 219 ? -15.518 -9.751 -38.028 1.00 27.66 219 GLU A O 1
ATOM 1718 N N . ILE A 1 220 ? -14.317 -11.460 -37.172 1.00 29.86 220 ILE A N 1
ATOM 1719 C CA . ILE A 1 220 ? -12.951 -11.165 -37.622 1.00 29.86 220 ILE A CA 1
ATOM 1720 C C . ILE A 1 220 ? -12.738 -11.768 -39.022 1.00 29.86 220 ILE A C 1
ATOM 1722 O O . ILE A 1 220 ? -13.161 -12.903 -39.243 1.00 29.86 220 ILE A O 1
ATOM 1726 N N . PRO A 1 221 ? -11.959 -11.121 -39.908 1.00 36.25 221 PRO A N 1
ATOM 1727 C CA . PRO A 1 221 ? -11.225 -11.854 -40.948 1.00 36.25 221 PRO A CA 1
ATOM 1728 C C . PRO A 1 221 ? -9.732 -11.418 -41.024 1.00 36.25 221 PRO A C 1
ATOM 1730 O O . PRO A 1 221 ? -9.328 -10.478 -40.343 1.00 36.25 221 PRO A O 1
ATOM 1733 N N . PRO A 1 222 ? -8.859 -12.100 -41.792 1.00 31.14 222 PRO A N 1
ATOM 1734 C CA . PRO A 1 222 ? -8.122 -13.283 -41.361 1.00 31.14 222 PRO A CA 1
ATOM 1735 C C . PRO A 1 222 ? -6.590 -13.086 -41.348 1.00 31.14 222 PRO A C 1
ATOM 1737 O O . PRO A 1 222 ? -6.031 -12.155 -41.919 1.00 31.14 222 PRO A O 1
ATOM 1740 N N . VAL A 1 223 ? -5.919 -14.041 -40.705 1.00 25.81 223 VAL A N 1
ATOM 1741 C CA . VAL A 1 223 ? -4.465 -14.255 -40.686 1.00 25.81 223 VAL A CA 1
ATOM 1742 C C . VAL A 1 223 ? -3.961 -14.716 -42.061 1.00 25.81 223 VAL A C 1
ATOM 1744 O O . VAL A 1 223 ? -4.498 -15.675 -42.611 1.00 25.81 223 VAL A O 1
ATOM 1747 N N . GLU A 1 224 ? -2.860 -14.137 -42.554 1.00 25.72 224 GLU A N 1
ATOM 1748 C CA . GLU A 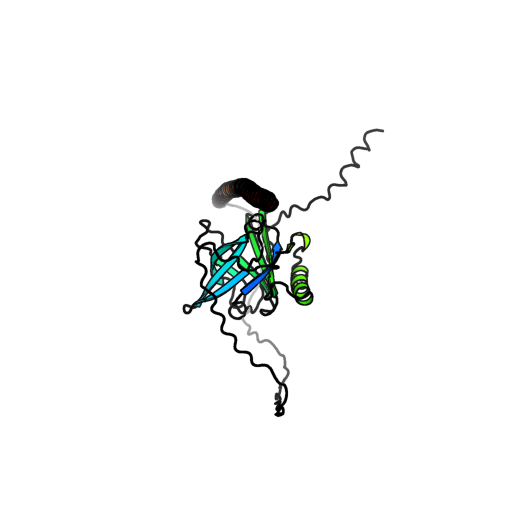1 224 ? -1.980 -14.782 -43.540 1.00 25.72 224 GLU A CA 1
ATOM 1749 C C . GLU A 1 224 ? -0.565 -14.950 -42.964 1.00 25.72 224 GLU A C 1
ATOM 1751 O O . GLU A 1 224 ? 0.140 -13.987 -42.672 1.00 25.72 224 GLU A O 1
ATOM 1756 N N . VAL A 1 225 ? -0.163 -16.213 -42.814 1.00 24.02 225 VAL A N 1
ATOM 1757 C CA . VAL A 1 225 ? 1.208 -16.674 -42.571 1.00 24.02 225 VAL A CA 1
ATOM 1758 C C . VAL A 1 225 ? 1.802 -17.065 -43.921 1.00 24.02 225 VAL A C 1
ATOM 1760 O O . VAL A 1 225 ? 1.208 -17.882 -44.628 1.00 24.02 225 VAL A O 1
ATOM 1763 N N . LYS A 1 226 ? 2.995 -16.564 -44.255 1.00 25.92 226 LYS A N 1
ATOM 1764 C CA . LYS A 1 226 ? 3.886 -17.213 -45.226 1.00 25.92 226 LYS A CA 1
ATOM 1765 C C . LYS A 1 226 ? 5.306 -17.284 -44.672 1.00 25.92 226 LYS A C 1
ATOM 1767 O O . LYS A 1 226 ? 5.845 -16.314 -44.155 1.00 25.92 226 LYS A O 1
ATOM 1772 N N . THR A 1 227 ? 5.811 -18.503 -44.755 1.00 25.11 227 THR A N 1
ATOM 1773 C CA . THR A 1 227 ? 7.072 -19.081 -44.295 1.00 25.11 227 THR A CA 1
ATOM 1774 C C . THR A 1 227 ? 8.303 -18.583 -45.058 1.00 25.11 227 THR A C 1
ATOM 1776 O O . THR A 1 227 ? 8.187 -18.145 -46.202 1.00 25.11 227 THR A O 1
ATOM 1779 N N . ASP A 1 228 ? 9.460 -18.739 -44.407 1.00 24.64 228 ASP A N 1
ATOM 1780 C CA . ASP A 1 228 ? 10.836 -18.454 -44.848 1.00 24.64 228 ASP A CA 1
ATOM 1781 C C . ASP A 1 228 ? 11.215 -18.997 -46.243 1.00 24.64 228 ASP A C 1
ATOM 1783 O O . ASP A 1 228 ? 10.576 -19.913 -46.775 1.00 24.64 228 ASP A O 1
ATOM 1787 N N . PRO A 1 229 ? 12.339 -18.505 -46.799 1.00 29.00 229 PRO A N 1
ATOM 1788 C CA . PRO A 1 229 ? 13.518 -19.368 -46.739 1.00 29.00 229 PRO A CA 1
ATOM 1789 C C . PRO A 1 229 ? 14.840 -18.674 -46.355 1.00 29.00 229 PRO A C 1
ATOM 1791 O O . PRO A 1 229 ? 15.107 -17.507 -46.628 1.00 29.00 229 PRO A O 1
ATOM 1794 N N . GLU A 1 230 ? 15.669 -19.512 -45.746 1.00 24.33 230 GLU A N 1
ATOM 1795 C CA . GLU A 1 230 ? 17.098 -19.452 -45.441 1.00 24.33 230 GLU A CA 1
ATOM 1796 C C . GLU A 1 230 ? 17.993 -19.078 -46.650 1.00 24.33 230 GLU A C 1
ATOM 1798 O O . GLU A 1 230 ? 17.657 -19.426 -47.781 1.00 24.33 230 GLU A O 1
ATOM 1803 N N . VAL A 1 231 ? 19.160 -18.443 -46.398 1.00 24.72 231 VAL A N 1
ATOM 1804 C CA . VAL A 1 231 ? 20.520 -18.790 -46.914 1.00 24.72 231 VAL A CA 1
ATOM 1805 C C . VAL A 1 231 ? 21.500 -17.585 -46.920 1.00 24.72 231 VAL A C 1
ATOM 1807 O O . VAL A 1 231 ? 21.303 -16.612 -47.634 1.00 24.72 231 VAL A O 1
ATOM 1810 N N . LYS A 1 232 ? 22.585 -17.750 -46.133 1.00 23.84 232 LYS A N 1
ATOM 1811 C CA . LYS A 1 232 ? 24.031 -17.420 -46.324 1.00 23.84 232 LYS A CA 1
ATOM 1812 C C . LYS A 1 232 ? 24.443 -16.029 -46.840 1.00 23.84 232 LYS A C 1
ATOM 1814 O O . LYS A 1 232 ? 24.039 -15.585 -47.898 1.00 23.84 232 LYS A O 1
ATOM 1819 N N . SER A 1 233 ? 25.227 -15.277 -46.063 1.00 27.14 233 SER A N 1
ATOM 1820 C CA . SER A 1 233 ? 26.706 -15.291 -45.982 1.00 27.14 233 SER A CA 1
ATOM 1821 C C . SER A 1 233 ? 27.406 -14.906 -47.290 1.00 27.14 233 SER A C 1
ATOM 1823 O O . SER A 1 233 ? 27.604 -15.765 -48.141 1.00 27.14 233 SER A O 1
ATOM 1825 N N . ASP A 1 234 ? 27.883 -13.663 -47.366 1.00 26.03 234 ASP A N 1
ATOM 1826 C CA . ASP A 1 234 ? 28.971 -13.279 -48.265 1.00 26.03 234 ASP A CA 1
ATOM 1827 C C . ASP A 1 234 ? 30.040 -12.507 -47.483 1.00 26.03 234 ASP A C 1
ATOM 1829 O O . ASP A 1 234 ? 29.832 -11.400 -46.984 1.00 26.03 234 ASP A O 1
ATOM 1833 N N . CYS A 1 235 ? 31.193 -13.163 -47.363 1.00 21.48 235 CYS A N 1
ATOM 1834 C CA . CYS A 1 235 ? 32.495 -12.550 -47.155 1.00 21.48 235 CYS A CA 1
ATOM 1835 C C . CYS A 1 235 ? 33.007 -12.049 -48.509 1.00 21.48 235 CYS A C 1
ATOM 1837 O O . CYS A 1 235 ? 32.884 -12.752 -49.508 1.00 21.48 235 CYS A O 1
ATOM 1839 N N . LEU A 1 236 ? 33.727 -10.928 -48.514 1.00 28.94 236 LEU A N 1
ATOM 1840 C CA . LEU A 1 236 ? 34.764 -10.674 -49.512 1.00 28.94 236 LEU A CA 1
ATOM 1841 C C . LEU A 1 236 ? 36.121 -10.581 -48.803 1.00 28.94 236 LEU A C 1
ATOM 1843 O O . LEU A 1 236 ? 36.400 -9.640 -48.061 1.00 28.94 236 LEU A O 1
ATOM 1847 N N . GLN A 1 237 ? 36.933 -11.617 -49.041 1.00 28.09 237 GLN A N 1
ATOM 1848 C CA . GLN A 1 237 ? 38.403 -11.617 -49.032 1.00 28.09 237 GLN A CA 1
ATOM 1849 C C . GLN A 1 237 ? 38.931 -10.463 -49.924 1.00 28.09 237 GLN A C 1
ATOM 1851 O O . GLN A 1 237 ? 38.211 -9.947 -50.768 1.00 28.09 237 GLN A O 1
ATOM 1856 N N . GLU A 1 238 ? 40.161 -9.960 -49.823 1.00 26.23 238 GLU A N 1
ATOM 1857 C CA . GLU A 1 238 ? 41.425 -10.691 -49.828 1.00 26.23 238 GLU A CA 1
ATOM 1858 C C . GLU A 1 238 ? 42.580 -9.684 -49.671 1.00 26.23 238 GLU A C 1
ATOM 1860 O O . GLU A 1 238 ? 42.562 -8.629 -50.306 1.00 26.23 238 GLU A O 1
ATOM 1865 N N . ARG A 1 239 ? 43.634 -10.036 -48.926 1.00 28.95 239 ARG A N 1
ATOM 1866 C CA . ARG A 1 239 ? 44.987 -10.100 -49.505 1.00 28.95 239 ARG A CA 1
ATOM 1867 C C . ARG A 1 239 ? 45.974 -10.764 -48.554 1.00 28.95 239 ARG A C 1
ATOM 1869 O O . ARG A 1 239 ? 46.257 -10.283 -47.462 1.00 28.95 239 ARG A O 1
ATOM 1876 N N . ALA A 1 240 ? 46.472 -11.896 -49.032 1.00 25.95 240 ALA A N 1
ATOM 1877 C CA . ALA A 1 240 ? 47.580 -12.662 -48.502 1.00 25.95 240 ALA A CA 1
ATOM 1878 C C . ALA A 1 240 ? 48.921 -11.936 -48.694 1.00 25.95 240 ALA A C 1
ATOM 1880 O O . ALA A 1 240 ? 49.093 -11.217 -49.676 1.00 25.95 240 ALA A O 1
ATOM 1881 N N . ALA A 1 241 ? 49.877 -12.198 -47.799 1.00 29.00 241 ALA A N 1
ATOM 1882 C CA . ALA A 1 241 ? 51.187 -12.768 -48.140 1.00 29.00 241 ALA A CA 1
ATOM 1883 C C . ALA A 1 241 ? 52.088 -12.834 -46.892 1.00 29.00 241 ALA A C 1
ATOM 1885 O O . ALA A 1 241 ? 52.360 -11.821 -46.255 1.00 29.00 241 ALA A O 1
ATOM 1886 N N . ALA A 1 242 ? 52.588 -14.033 -46.592 1.00 27.73 242 ALA A N 1
ATOM 1887 C CA . ALA A 1 242 ? 53.844 -14.258 -45.874 1.00 27.73 242 ALA A CA 1
ATOM 1888 C C . ALA A 1 242 ? 54.892 -14.757 -46.890 1.00 27.73 242 ALA A C 1
ATOM 1890 O O . ALA A 1 242 ? 54.502 -15.269 -47.946 1.00 27.73 242 ALA A O 1
ATOM 1891 N N . PRO A 1 243 ? 56.199 -14.610 -46.596 1.00 38.44 243 PRO A N 1
ATOM 1892 C CA . PRO A 1 243 ? 56.968 -15.813 -46.237 1.00 38.44 243 PRO A CA 1
ATOM 1893 C C . PRO A 1 243 ? 58.035 -15.623 -45.118 1.00 38.44 243 PRO A C 1
ATOM 1895 O O . PRO A 1 243 ? 58.684 -14.587 -45.033 1.00 38.44 243 PRO A O 1
ATOM 1898 N N . GLU A 1 244 ? 58.141 -16.635 -44.238 1.00 30.70 244 GLU A N 1
ATOM 1899 C CA . GLU A 1 244 ? 59.322 -17.431 -43.775 1.00 30.70 244 GLU A CA 1
ATOM 1900 C C . GLU A 1 244 ? 60.780 -16.952 -44.114 1.00 30.70 244 GLU A C 1
ATOM 1902 O O . GLU A 1 244 ? 60.983 -16.458 -45.214 1.00 30.70 244 GLU A O 1
ATOM 1907 N N . ILE A 1 245 ? 61.904 -17.089 -43.353 1.00 30.42 245 ILE A N 1
ATOM 1908 C CA . ILE A 1 245 ? 62.394 -17.828 -42.139 1.00 30.42 245 ILE A CA 1
ATOM 1909 C C . ILE A 1 245 ? 63.666 -17.107 -41.560 1.00 30.42 245 ILE A C 1
ATOM 1911 O O . ILE A 1 245 ? 64.388 -16.465 -42.318 1.00 30.42 245 ILE A O 1
ATOM 1915 N N . LEU A 1 246 ? 64.013 -17.377 -40.279 1.00 30.17 246 LEU A N 1
ATOM 1916 C CA . LEU A 1 246 ? 65.364 -17.728 -39.726 1.00 30.17 246 LEU A CA 1
ATOM 1917 C C . LEU A 1 246 ? 66.125 -16.716 -38.821 1.00 30.17 246 LEU A C 1
ATOM 1919 O O . LEU A 1 246 ? 66.765 -15.800 -39.321 1.00 30.17 246 LEU A O 1
ATOM 1923 N N . ALA A 1 247 ? 66.143 -16.964 -37.494 1.00 30.81 247 ALA A N 1
ATOM 1924 C CA . ALA A 1 247 ? 67.350 -17.114 -36.637 1.00 30.81 247 ALA A CA 1
ATOM 1925 C C . ALA A 1 247 ? 67.013 -17.220 -35.120 1.00 30.81 247 ALA A C 1
ATOM 1927 O O . ALA A 1 247 ? 66.144 -16.520 -34.609 1.00 30.81 247 ALA A O 1
ATOM 1928 N N . GLU A 1 248 ? 67.723 -18.112 -34.418 1.00 33.94 248 GLU A N 1
ATOM 1929 C CA . GLU A 1 248 ? 67.613 -18.499 -32.991 1.00 33.94 248 GLU A CA 1
ATOM 1930 C C . GLU A 1 248 ? 68.302 -17.531 -31.970 1.00 33.94 248 GLU A C 1
ATOM 1932 O O . GLU A 1 248 ? 68.986 -16.598 -32.391 1.00 33.94 248 GLU A O 1
ATOM 1937 N N . PRO A 1 249 ? 68.137 -17.717 -30.627 1.00 49.41 249 PRO A N 1
ATOM 1938 C CA . PRO A 1 249 ? 68.217 -16.648 -29.609 1.00 49.41 249 PRO A CA 1
ATOM 1939 C C . PRO A 1 249 ? 69.390 -16.706 -28.590 1.00 49.41 249 PRO A C 1
ATOM 1941 O O . PRO A 1 249 ? 69.880 -17.789 -28.280 1.00 49.41 249 PRO A O 1
ATOM 1944 N N . LYS A 1 250 ? 69.732 -15.547 -27.970 1.00 30.27 250 LYS A N 1
ATOM 1945 C CA . LYS A 1 250 ? 70.101 -15.273 -26.531 1.00 30.27 250 LYS A CA 1
ATOM 1946 C C . LYS A 1 250 ? 70.937 -13.970 -26.370 1.00 30.27 250 LYS A C 1
ATOM 1948 O O . LYS A 1 250 ? 71.591 -13.598 -27.335 1.00 30.27 250 LYS A O 1
ATOM 1953 N N . PRO A 1 251 ? 71.130 -13.388 -25.155 1.00 35.09 251 PRO A N 1
ATOM 1954 C CA . PRO A 1 251 ? 70.260 -13.246 -23.973 1.00 35.09 251 PRO A CA 1
ATOM 1955 C C . PRO A 1 251 ? 70.176 -11.785 -23.423 1.00 35.09 251 PRO A C 1
ATOM 1957 O O . PRO A 1 251 ? 70.950 -10.914 -23.790 1.00 35.09 251 PRO A O 1
ATOM 1960 N N . MET A 1 252 ? 69.225 -11.573 -22.500 1.00 30.00 252 MET A N 1
ATOM 1961 C CA . MET A 1 252 ? 68.974 -10.441 -21.573 1.00 30.00 252 MET A CA 1
ATOM 1962 C C . MET A 1 252 ? 69.945 -9.241 -21.498 1.00 30.00 252 MET A C 1
ATOM 1964 O O . MET A 1 252 ? 71.104 -9.401 -21.128 1.00 30.00 252 MET A O 1
ATOM 1968 N N . GLN A 1 253 ? 69.358 -8.034 -21.537 1.00 34.06 253 GLN A N 1
ATOM 1969 C CA . GLN A 1 253 ? 69.606 -6.962 -20.555 1.00 34.06 253 GLN A CA 1
ATOM 1970 C C . GLN A 1 253 ? 68.359 -6.062 -20.409 1.00 34.06 253 GLN A C 1
ATOM 1972 O O . GLN A 1 253 ? 67.790 -5.615 -21.402 1.00 34.06 253 GLN A O 1
ATOM 1977 N N . MET A 1 254 ? 67.911 -5.847 -19.165 1.00 36.06 254 MET A N 1
ATOM 1978 C CA . MET A 1 254 ? 66.866 -4.878 -18.785 1.00 36.06 254 MET A CA 1
ATOM 1979 C C . MET A 1 254 ? 67.461 -3.464 -18.687 1.00 36.06 254 MET A C 1
ATOM 1981 O O . MET A 1 254 ? 68.639 -3.336 -18.352 1.00 36.06 254 MET A O 1
ATOM 1985 N N . PRO A 1 255 ? 66.634 -2.416 -18.857 1.00 41.81 255 PRO A N 1
ATOM 1986 C CA . PRO A 1 255 ? 66.354 -1.595 -17.675 1.00 41.81 255 PRO A CA 1
ATOM 1987 C C . PRO A 1 255 ? 64.880 -1.164 -17.497 1.00 41.81 255 PRO A C 1
ATOM 1989 O O . PRO A 1 255 ? 64.138 -0.944 -18.448 1.00 41.81 255 PRO A O 1
ATOM 1992 N N . GLU A 1 256 ? 64.518 -1.068 -16.212 1.00 40.78 256 GLU A N 1
ATOM 1993 C CA . GLU A 1 256 ? 63.589 -0.127 -15.557 1.00 40.78 256 GLU A CA 1
ATOM 1994 C C . GLU A 1 256 ? 62.116 -0.020 -16.010 1.00 40.78 256 GLU A C 1
ATOM 1996 O O . GLU A 1 256 ? 61.700 0.864 -16.752 1.00 40.78 256 GLU A O 1
ATOM 2001 N N . MET A 1 257 ? 61.274 -0.850 -15.379 1.00 36.00 257 MET A N 1
ATOM 2002 C CA . MET A 1 257 ? 59.863 -0.549 -15.090 1.00 36.00 257 MET A CA 1
ATOM 2003 C C . MET A 1 257 ? 59.550 -0.880 -13.618 1.00 36.00 257 MET A C 1
ATOM 2005 O O . MET A 1 257 ? 58.795 -1.811 -13.340 1.00 36.00 257 MET A O 1
ATOM 2009 N N . SER A 1 258 ? 60.151 -0.179 -12.656 1.00 45.06 258 SER A N 1
ATOM 2010 C CA . SER A 1 258 ? 59.771 -0.315 -11.236 1.00 45.06 258 SER A CA 1
ATOM 2011 C C . SER A 1 258 ? 58.981 0.885 -10.713 1.00 45.06 258 SER A C 1
ATOM 2013 O O . SER A 1 258 ? 58.019 0.682 -9.986 1.00 45.06 258 SER A O 1
ATOM 2015 N N . GLU A 1 259 ? 59.243 2.111 -11.169 1.00 49.25 259 GLU A N 1
ATOM 2016 C CA . GLU A 1 259 ? 58.634 3.299 -10.541 1.00 49.25 259 GLU A CA 1
ATOM 2017 C C . GLU A 1 259 ? 57.137 3.510 -10.860 1.00 49.25 259 GLU A C 1
ATOM 2019 O O . GLU A 1 259 ? 56.378 3.979 -10.017 1.00 49.25 259 GLU A O 1
ATOM 2024 N N . LYS A 1 260 ? 56.640 3.089 -12.034 1.00 50.16 260 LYS A N 1
ATOM 2025 C CA . LYS A 1 260 ? 55.213 3.268 -12.407 1.00 50.16 260 LYS A CA 1
ATOM 2026 C C . LYS A 1 260 ? 54.240 2.293 -11.731 1.00 50.16 260 LYS A C 1
ATOM 2028 O O . LYS A 1 260 ? 53.023 2.470 -11.840 1.00 50.16 260 LYS A O 1
ATOM 2033 N N . LYS A 1 261 ? 54.738 1.231 -11.092 1.00 47.22 261 LYS A N 1
ATOM 2034 C CA . LYS A 1 261 ? 53.893 0.205 -10.458 1.00 47.22 261 LYS A CA 1
ATOM 2035 C C . LYS A 1 261 ? 53.550 0.570 -9.013 1.00 47.22 261 LYS A C 1
ATOM 2037 O O . LYS A 1 261 ? 52.433 0.286 -8.581 1.00 47.22 261 LYS A O 1
ATOM 2042 N N . ASP A 1 262 ? 54.461 1.259 -8.335 1.00 52.53 262 ASP A N 1
ATOM 2043 C CA . ASP A 1 262 ? 54.307 1.670 -6.940 1.00 52.53 262 ASP A CA 1
ATOM 2044 C C . ASP A 1 262 ? 53.342 2.863 -6.812 1.00 52.53 262 ASP A C 1
ATOM 2046 O O . ASP A 1 262 ? 52.394 2.799 -6.033 1.00 52.53 262 ASP A O 1
ATOM 2050 N N . GLU A 1 263 ? 53.422 3.854 -7.711 1.00 57.25 263 GLU A N 1
ATOM 2051 C CA . GLU A 1 263 ? 52.487 4.997 -7.733 1.00 57.25 263 GLU A CA 1
ATOM 2052 C C . GLU A 1 263 ? 51.020 4.570 -7.973 1.00 57.25 263 GLU A C 1
ATOM 2054 O O . GLU A 1 263 ? 50.072 5.136 -7.424 1.00 57.25 263 GLU A O 1
ATOM 2059 N N . LYS A 1 264 ? 50.808 3.528 -8.788 1.00 62.62 264 LYS A N 1
ATOM 2060 C CA . LYS A 1 264 ? 49.472 2.978 -9.070 1.00 62.62 264 LYS A CA 1
ATOM 2061 C C . LYS A 1 264 ? 48.928 2.149 -7.902 1.00 62.62 264 LYS A C 1
ATOM 2063 O O . LYS A 1 264 ? 47.711 2.079 -7.721 1.00 62.62 264 LYS A O 1
ATOM 2068 N N . LEU A 1 265 ? 49.809 1.507 -7.135 1.00 56.34 265 LEU A N 1
ATOM 2069 C CA . LEU A 1 265 ? 49.445 0.742 -5.947 1.00 56.34 265 LEU A CA 1
ATOM 2070 C C . LEU A 1 265 ? 49.082 1.672 -4.785 1.00 56.34 265 LEU A C 1
ATOM 2072 O O . LEU A 1 265 ? 48.108 1.395 -4.086 1.00 56.34 265 LEU A O 1
ATOM 2076 N N . ASP A 1 266 ? 49.795 2.782 -4.623 1.00 68.38 266 ASP A N 1
ATOM 2077 C CA . ASP A 1 266 ? 49.526 3.749 -3.557 1.00 68.38 266 ASP A CA 1
ATOM 2078 C C . ASP A 1 266 ? 48.239 4.544 -3.815 1.00 68.38 266 ASP A C 1
ATOM 2080 O O . ASP A 1 266 ? 47.379 4.593 -2.936 1.00 68.38 266 ASP A O 1
ATOM 2084 N N . LYS A 1 267 ? 47.977 4.969 -5.061 1.00 71.50 267 LYS A N 1
ATOM 2085 C CA . LYS A 1 267 ? 46.666 5.535 -5.453 1.00 71.50 267 LYS A CA 1
ATOM 2086 C C . LYS A 1 267 ? 45.496 4.576 -5.200 1.00 71.50 267 LYS A C 1
ATOM 2088 O O . LYS A 1 267 ? 44.393 4.996 -4.859 1.00 71.50 267 LYS A O 1
ATOM 2093 N N . LEU A 1 268 ? 45.705 3.267 -5.366 1.00 65.00 268 LEU A N 1
ATOM 2094 C CA . LEU A 1 268 ? 44.668 2.265 -5.100 1.00 65.00 268 LEU A CA 1
ATOM 2095 C C . LEU A 1 268 ? 44.432 2.049 -3.596 1.00 65.00 268 LEU A C 1
ATOM 2097 O O . LEU A 1 268 ? 43.307 1.721 -3.209 1.00 65.00 268 LEU A O 1
ATOM 2101 N N . LYS A 1 269 ? 45.465 2.205 -2.760 1.00 71.50 269 LYS A N 1
ATOM 2102 C CA . LYS A 1 269 ? 45.332 2.155 -1.297 1.00 71.50 269 LYS A CA 1
ATOM 2103 C C . LYS A 1 269 ? 44.569 3.371 -0.785 1.00 71.50 269 LYS A C 1
ATOM 2105 O O . LYS A 1 269 ? 43.598 3.171 -0.065 1.00 71.50 269 LYS A O 1
ATOM 2110 N N . GLU A 1 270 ? 44.902 4.570 -1.258 1.00 73.12 270 GLU A N 1
ATOM 2111 C CA . GLU A 1 270 ? 44.190 5.807 -0.901 1.00 73.12 270 GLU A CA 1
ATOM 2112 C C . GLU A 1 270 ? 42.697 5.728 -1.261 1.00 73.12 270 GLU A C 1
ATOM 2114 O O . GLU A 1 270 ? 41.838 5.959 -0.414 1.00 73.12 270 GLU A O 1
ATOM 2119 N N . ILE A 1 271 ? 42.357 5.266 -2.473 1.00 71.25 271 ILE A N 1
ATOM 2120 C CA . ILE A 1 271 ? 40.951 5.077 -2.886 1.00 71.25 271 ILE A CA 1
ATOM 2121 C C . ILE A 1 271 ? 40.233 4.029 -2.017 1.00 71.25 271 ILE A C 1
ATOM 2123 O O . ILE A 1 271 ? 39.025 4.127 -1.784 1.00 71.25 271 ILE A O 1
ATOM 2127 N N . LYS A 1 272 ? 40.934 2.982 -1.567 1.00 76.88 272 LYS A N 1
ATOM 2128 C CA . LYS A 1 272 ? 40.352 1.966 -0.676 1.00 76.88 272 LYS A CA 1
ATOM 2129 C C . LYS A 1 272 ? 40.139 2.508 0.732 1.00 76.88 272 LYS A C 1
ATOM 2131 O O . LYS A 1 272 ? 39.100 2.210 1.313 1.00 76.88 272 LYS A O 1
ATOM 2136 N N . GLU A 1 273 ? 41.079 3.280 1.260 1.00 76.75 273 GLU A N 1
ATOM 2137 C CA . GLU A 1 273 ? 40.971 3.919 2.572 1.00 76.75 273 GLU A CA 1
ATOM 2138 C C . GLU A 1 273 ? 39.834 4.942 2.586 1.00 76.75 273 GLU A C 1
ATOM 2140 O O . GLU A 1 273 ? 38.953 4.835 3.437 1.00 76.75 273 GLU A O 1
ATOM 2145 N N . GLU A 1 274 ? 39.737 5.800 1.567 1.00 80.12 274 GLU A N 1
ATOM 2146 C CA . GLU A 1 274 ? 38.637 6.762 1.420 1.00 80.12 274 GLU A CA 1
ATOM 2147 C C . GLU A 1 274 ? 37.271 6.057 1.308 1.00 80.12 274 GLU A C 1
ATOM 2149 O O . GLU A 1 274 ? 36.277 6.472 1.911 1.00 80.12 274 GLU A O 1
ATOM 2154 N N . LYS A 1 275 ? 37.198 4.937 0.573 1.00 76.75 275 LYS A N 1
ATOM 2155 C CA . LYS A 1 275 ? 35.977 4.115 0.500 1.00 76.75 275 LYS A CA 1
ATOM 2156 C C . LYS A 1 275 ? 35.630 3.462 1.835 1.00 76.75 275 LYS A C 1
ATOM 2158 O O . LYS A 1 275 ? 34.448 3.368 2.161 1.00 76.75 275 LYS A O 1
ATOM 2163 N N . MET A 1 276 ? 36.625 2.997 2.586 1.00 69.69 276 MET A N 1
ATOM 2164 C CA . MET A 1 276 ? 36.426 2.404 3.908 1.00 69.69 276 MET A CA 1
ATOM 2165 C C . MET A 1 276 ? 36.004 3.448 4.942 1.00 69.69 276 MET A C 1
ATOM 2167 O O . MET A 1 276 ? 35.184 3.140 5.801 1.00 69.69 276 MET A O 1
ATOM 2171 N N . GLU A 1 277 ? 36.511 4.673 4.851 1.00 79.56 277 GLU A N 1
ATOM 2172 C CA . GLU A 1 277 ? 36.120 5.787 5.715 1.00 79.56 277 GLU A CA 1
ATOM 2173 C C . GLU A 1 277 ? 34.686 6.241 5.422 1.00 79.56 277 GLU A C 1
ATOM 2175 O O . GLU A 1 277 ? 33.861 6.274 6.333 1.00 79.56 277 GLU A O 1
ATOM 2180 N N . LYS A 1 278 ? 34.327 6.392 4.140 1.00 72.31 278 LYS A N 1
ATOM 2181 C CA . LYS A 1 278 ? 32.933 6.613 3.711 1.00 72.31 278 LYS A CA 1
ATOM 2182 C C . LYS A 1 278 ? 31.994 5.486 4.143 1.00 72.31 278 LYS A C 1
ATOM 2184 O O . LYS A 1 278 ? 30.824 5.731 4.425 1.00 72.31 278 LYS A O 1
ATOM 2189 N N . LEU A 1 279 ? 32.469 4.240 4.173 1.00 63.62 279 LEU A N 1
ATOM 2190 C CA . LEU A 1 279 ? 31.682 3.105 4.657 1.00 63.62 279 LEU A CA 1
ATOM 2191 C C . LEU A 1 279 ? 31.495 3.160 6.180 1.00 63.62 279 LEU A C 1
ATOM 2193 O O . LEU A 1 279 ? 30.395 2.892 6.652 1.00 63.62 279 LEU A O 1
ATOM 2197 N N . LYS A 1 280 ? 32.531 3.542 6.938 1.00 71.44 280 LYS A N 1
ATOM 2198 C CA . LYS A 1 280 ? 32.456 3.727 8.397 1.00 71.44 280 LYS A CA 1
ATOM 2199 C C . LYS A 1 280 ? 31.499 4.852 8.780 1.00 71.44 280 LYS A C 1
ATOM 2201 O O . LYS A 1 280 ? 30.637 4.628 9.619 1.00 71.44 280 LYS A O 1
ATOM 2206 N N . GLU A 1 281 ? 31.600 6.007 8.129 1.00 75.88 281 GLU A N 1
ATOM 2207 C CA . GLU A 1 281 ? 30.694 7.142 8.350 1.00 75.88 281 GLU A CA 1
ATOM 2208 C C . GLU A 1 281 ? 29.234 6.742 8.071 1.00 75.88 281 GLU A C 1
ATOM 2210 O O . GLU A 1 281 ? 28.339 7.007 8.868 1.00 75.88 281 GLU A O 1
ATOM 2215 N N . LYS A 1 282 ? 28.994 5.973 7.000 1.00 59.62 282 LYS A N 1
ATOM 2216 C CA . LYS A 1 282 ? 27.665 5.423 6.686 1.00 59.62 282 LYS A CA 1
ATOM 2217 C C . LYS A 1 282 ? 27.176 4.367 7.676 1.00 59.62 282 LYS A C 1
ATOM 2219 O O . LYS A 1 282 ? 25.975 4.289 7.921 1.00 59.62 282 LYS A O 1
ATOM 2224 N N . MET A 1 283 ? 28.071 3.552 8.232 1.00 58.41 283 MET A N 1
ATOM 2225 C CA . MET A 1 283 ? 27.723 2.603 9.292 1.00 58.41 283 MET A CA 1
ATOM 2226 C C . MET A 1 283 ? 27.345 3.319 10.590 1.00 58.41 283 MET A C 1
ATOM 2228 O O . MET A 1 283 ? 26.413 2.872 11.253 1.00 58.41 283 MET A O 1
ATOM 2232 N N . GLU A 1 284 ? 28.025 4.412 10.941 1.00 73.31 284 GLU A N 1
ATOM 2233 C CA . GLU A 1 284 ? 27.649 5.247 12.089 1.00 73.31 284 GLU A CA 1
ATOM 2234 C C . GLU A 1 284 ? 26.286 5.910 11.864 1.00 73.31 284 GLU A C 1
ATOM 2236 O O . GLU A 1 284 ? 25.400 5.740 12.697 1.00 73.31 284 GLU A O 1
ATOM 2241 N N . MET A 1 285 ? 26.037 6.494 10.685 1.00 53.69 285 MET A N 1
ATOM 2242 C CA . MET A 1 285 ? 24.700 7.004 10.339 1.00 53.69 285 MET A CA 1
ATOM 2243 C C . MET A 1 285 ? 23.612 5.917 10.423 1.00 53.69 285 MET A C 1
ATOM 2245 O O . MET A 1 285 ? 22.506 6.172 10.891 1.00 53.69 285 MET A O 1
ATOM 2249 N N . GLY A 1 286 ? 23.906 4.682 10.000 1.00 59.00 286 GLY A N 1
ATOM 2250 C CA . GLY A 1 286 ? 22.972 3.557 10.119 1.00 59.00 286 GLY A CA 1
ATOM 2251 C C . GLY A 1 286 ? 22.695 3.142 11.570 1.00 59.00 286 GLY A C 1
ATOM 2252 O O . GLY A 1 286 ? 21.565 2.782 11.902 1.00 59.00 286 GLY A O 1
ATOM 2253 N N . LYS A 1 287 ? 23.697 3.213 12.456 1.00 64.19 287 LYS A N 1
ATOM 2254 C CA . LYS A 1 287 ? 23.502 2.993 13.898 1.00 64.19 287 LYS A CA 1
ATOM 2255 C C . LYS A 1 287 ? 22.649 4.094 14.516 1.00 64.19 287 LYS A C 1
ATOM 2257 O O . LYS A 1 287 ? 21.722 3.770 15.250 1.00 64.19 287 LYS A O 1
ATOM 2262 N N . GLU A 1 288 ? 22.912 5.353 14.178 1.00 64.56 288 GLU A N 1
ATOM 2263 C CA . GLU A 1 288 ? 22.102 6.491 14.624 1.00 64.56 288 GLU A CA 1
ATOM 2264 C C . GLU A 1 288 ? 20.646 6.349 14.168 1.00 64.56 288 GLU A C 1
ATOM 2266 O O . GLU A 1 288 ? 19.736 6.557 14.960 1.00 64.56 288 GLU A O 1
ATOM 2271 N N . GLN A 1 289 ? 20.399 5.898 12.934 1.00 51.12 289 GLN A N 1
ATOM 2272 C CA . GLN A 1 289 ? 19.043 5.609 12.452 1.00 51.12 289 GLN A CA 1
ATOM 2273 C C . GLN A 1 289 ? 18.354 4.485 13.232 1.00 51.12 289 GLN A C 1
ATOM 2275 O O . GLN A 1 289 ? 17.164 4.589 13.529 1.00 51.12 289 GLN A O 1
ATOM 2280 N N . MET A 1 290 ? 19.080 3.418 13.580 1.00 51.47 290 MET A N 1
ATOM 2281 C CA . MET A 1 290 ? 18.530 2.349 14.417 1.00 51.47 290 MET A CA 1
ATOM 2282 C C . MET A 1 290 ? 18.218 2.835 15.835 1.00 51.47 290 MET A C 1
ATOM 2284 O O . MET A 1 290 ? 17.186 2.449 16.378 1.00 51.47 290 MET A O 1
ATOM 2288 N N . GLU A 1 291 ? 19.073 3.671 16.427 1.00 68.00 291 GLU A N 1
ATOM 2289 C CA . GLU A 1 291 ? 18.821 4.263 17.747 1.00 68.00 291 GLU A CA 1
ATOM 2290 C C . GLU A 1 291 ? 17.644 5.243 17.708 1.00 68.00 291 GLU A C 1
ATOM 2292 O O . GLU A 1 291 ? 16.714 5.088 18.495 1.00 68.00 291 GLU A O 1
ATOM 2297 N N . MET A 1 292 ? 17.579 6.139 16.718 1.00 57.06 292 MET A N 1
ATOM 2298 C CA . MET A 1 292 ? 16.408 7.001 16.504 1.00 57.06 292 MET A CA 1
ATOM 2299 C C . MET A 1 292 ? 15.120 6.184 16.326 1.00 57.06 292 MET A C 1
ATOM 2301 O O . MET A 1 292 ? 14.071 6.561 16.841 1.00 57.06 292 MET A O 1
ATOM 2305 N N . GLY A 1 293 ? 15.182 5.044 15.630 1.00 55.94 293 GLY A N 1
ATOM 2306 C CA . GLY A 1 293 ? 14.044 4.136 15.478 1.00 55.94 293 GLY A CA 1
ATOM 2307 C C . GLY A 1 293 ? 13.615 3.473 16.792 1.00 55.94 293 GLY A C 1
ATOM 2308 O O . GLY A 1 293 ? 12.418 3.322 17.039 1.00 55.94 293 GLY A O 1
ATOM 2309 N N . LYS A 1 294 ? 14.565 3.103 17.661 1.00 66.62 294 LYS A N 1
ATOM 2310 C CA . LYS A 1 294 ? 14.261 2.594 19.010 1.00 66.62 294 LYS A CA 1
ATOM 2311 C C . LYS A 1 294 ? 13.637 3.677 19.887 1.00 66.62 294 LYS A C 1
ATOM 2313 O O . LYS A 1 294 ? 12.624 3.404 20.524 1.00 66.62 294 LYS A O 1
ATOM 2318 N N . GLU A 1 295 ? 14.187 4.889 19.873 1.00 74.88 295 GLU A N 1
ATOM 2319 C CA . GLU A 1 295 ? 13.643 6.032 20.615 1.00 74.88 295 GLU A CA 1
ATOM 2320 C C . GLU A 1 295 ? 12.228 6.382 20.141 1.00 74.88 295 GLU A C 1
ATOM 2322 O O . GLU A 1 295 ? 11.332 6.587 20.958 1.00 74.88 295 GLU A O 1
ATOM 2327 N N . GLN A 1 296 ? 11.978 6.377 18.827 1.00 59.41 296 GLN A N 1
ATOM 2328 C CA . GLN A 1 296 ? 10.632 6.552 18.273 1.00 59.41 296 GLN A CA 1
ATOM 2329 C C . GLN A 1 296 ? 9.667 5.467 18.756 1.00 59.41 296 GLN A C 1
ATOM 2331 O O . GLN A 1 296 ? 8.544 5.779 19.146 1.00 59.41 296 GLN A O 1
ATOM 2336 N N . MET A 1 297 ? 10.111 4.209 18.784 1.00 57.88 297 MET A N 1
ATOM 2337 C CA . MET A 1 297 ? 9.310 3.082 19.260 1.00 57.88 297 MET A CA 1
ATOM 2338 C C . MET A 1 297 ? 8.969 3.207 20.750 1.00 57.88 297 MET A C 1
ATOM 2340 O O . MET A 1 297 ? 7.851 2.887 21.158 1.00 57.88 297 MET A O 1
ATOM 2344 N N . GLU A 1 298 ? 9.905 3.699 21.561 1.00 76.81 298 GLU A N 1
ATOM 2345 C CA . GLU A 1 298 ? 9.689 3.955 22.985 1.00 76.81 298 GLU A CA 1
ATOM 2346 C C . GLU A 1 298 ? 8.741 5.141 23.207 1.00 76.81 298 GLU A C 1
ATOM 2348 O O . GLU A 1 298 ? 7.753 5.003 23.931 1.00 76.81 298 GLU A O 1
ATOM 2353 N N . MET A 1 299 ? 8.942 6.256 22.498 1.00 72.56 299 MET A N 1
ATOM 2354 C CA . MET A 1 299 ? 8.042 7.414 22.542 1.00 72.56 299 MET A CA 1
ATOM 2355 C C . MET A 1 299 ? 6.615 7.061 22.110 1.00 72.56 299 MET A C 1
ATOM 2357 O O . MET A 1 299 ? 5.643 7.508 22.723 1.00 72.56 299 MET A O 1
ATOM 2361 N N . GLU A 1 300 ? 6.461 6.262 21.057 1.00 69.50 300 GLU A N 1
ATOM 2362 C CA . GLU A 1 300 ? 5.147 5.870 20.552 1.00 69.50 300 GLU A CA 1
ATOM 2363 C C . GLU A 1 300 ? 4.460 4.871 21.488 1.00 69.50 300 GLU A C 1
ATOM 2365 O O . GLU A 1 300 ? 3.255 4.977 21.728 1.00 69.50 300 GLU A O 1
ATOM 2370 N N . LYS A 1 301 ? 5.227 3.974 22.119 1.00 75.00 301 LYS A N 1
ATOM 2371 C CA . LYS A 1 301 ? 4.729 3.105 23.190 1.00 75.00 301 LYS A CA 1
ATOM 2372 C C . LYS A 1 301 ? 4.236 3.914 24.391 1.00 75.00 301 LYS A C 1
ATOM 2374 O O . LYS A 1 301 ? 3.124 3.667 24.858 1.00 75.00 301 LYS A O 1
ATOM 2379 N N . GLU A 1 302 ? 5.005 4.900 24.852 1.00 85.75 302 GLU A N 1
ATOM 2380 C CA . GLU A 1 302 ? 4.578 5.794 25.936 1.00 85.75 302 GLU A CA 1
ATOM 2381 C C . GLU A 1 302 ? 3.333 6.600 25.560 1.00 85.75 302 GLU A C 1
ATOM 2383 O O . GLU A 1 302 ? 2.434 6.785 26.383 1.00 85.75 302 GLU A O 1
ATOM 2388 N N . LYS A 1 303 ? 3.264 7.084 24.316 1.00 82.50 303 LYS A N 1
ATOM 2389 C CA . LYS A 1 303 ? 2.102 7.816 23.810 1.00 82.50 303 LYS A CA 1
ATOM 2390 C C . LYS A 1 303 ? 0.853 6.939 23.808 1.00 82.50 303 LYS A C 1
ATOM 2392 O O . LYS A 1 303 ? -0.174 7.365 24.330 1.00 82.50 303 LYS A O 1
ATOM 2397 N N . MET A 1 304 ? 0.949 5.711 23.298 1.00 71.50 304 MET A N 1
ATOM 2398 C CA . MET A 1 304 ? -0.156 4.748 23.325 1.00 71.50 304 MET A CA 1
ATOM 2399 C C . MET A 1 304 ? -0.590 4.412 24.756 1.00 71.50 304 MET A C 1
ATOM 2401 O O . MET A 1 304 ? -1.784 4.275 25.020 1.00 71.50 304 MET A O 1
ATOM 2405 N N . GLU A 1 305 ? 0.352 4.289 25.692 1.00 85.56 305 GLU A N 1
ATOM 2406 C CA . GLU A 1 305 ? 0.040 4.017 27.097 1.00 85.56 305 GLU A CA 1
ATOM 2407 C C . GLU A 1 305 ? -0.668 5.203 27.769 1.00 85.56 305 GLU A C 1
ATOM 2409 O O . GLU A 1 305 ? -1.677 5.007 28.451 1.00 85.56 305 GLU A O 1
ATOM 2414 N N . LYS A 1 306 ? -0.221 6.439 27.508 1.00 86.25 306 LYS A N 1
ATOM 2415 C CA . LYS A 1 306 ? -0.892 7.664 27.978 1.00 86.25 306 LYS A CA 1
ATOM 2416 C C . LYS A 1 306 ? -2.306 7.793 27.412 1.00 86.25 306 LYS A C 1
ATOM 2418 O O . LYS A 1 306 ? -3.239 7.995 28.187 1.00 86.25 306 LYS A O 1
ATOM 2423 N N . GLU A 1 307 ? -2.474 7.607 26.102 1.00 85.94 307 GLU A N 1
ATOM 2424 C CA . GLU A 1 307 ? -3.787 7.644 25.440 1.00 85.94 307 GLU A CA 1
ATOM 2425 C C . GLU A 1 307 ? -4.722 6.554 25.997 1.00 85.94 307 GLU A C 1
ATOM 2427 O O . GLU A 1 307 ? -5.899 6.806 26.259 1.00 85.94 307 GLU A O 1
ATOM 2432 N N . LYS A 1 308 ? -4.202 5.347 26.265 1.00 86.44 308 LYS A N 1
ATOM 2433 C CA . LYS A 1 308 ? -4.975 4.268 26.897 1.00 86.44 308 LYS A CA 1
ATOM 2434 C C . LYS A 1 308 ? -5.472 4.652 28.292 1.00 86.44 308 LYS A C 1
ATOM 2436 O O . LYS A 1 308 ? -6.644 4.426 28.596 1.00 86.44 308 LYS A O 1
ATOM 2441 N N . ILE A 1 309 ? -4.603 5.233 29.120 1.00 90.94 309 ILE A N 1
ATOM 2442 C CA . ILE A 1 309 ? -4.958 5.696 30.470 1.00 90.94 309 ILE A CA 1
ATOM 2443 C C . ILE A 1 309 ? -6.017 6.802 30.402 1.00 90.94 309 ILE A C 1
ATOM 2445 O O . ILE A 1 309 ? -6.943 6.812 31.212 1.00 90.94 309 ILE A O 1
ATOM 2449 N N . GLU A 1 310 ? -5.896 7.733 29.457 1.00 90.56 310 GLU A N 1
ATOM 2450 C CA . GLU A 1 310 ? -6.837 8.843 29.290 1.00 90.56 310 GLU A CA 1
ATOM 2451 C C . GLU A 1 310 ? -8.244 8.356 28.924 1.00 90.56 310 GLU A C 1
ATOM 2453 O O . GLU A 1 310 ? -9.208 8.708 29.604 1.00 90.56 310 GLU A O 1
ATOM 2458 N N . MET A 1 311 ? -8.363 7.439 27.962 1.00 84.25 311 MET A N 1
ATOM 2459 C CA . MET A 1 311 ? -9.662 6.841 27.632 1.00 84.25 311 MET A CA 1
ATOM 2460 C C . MET A 1 311 ? -10.258 6.035 28.791 1.00 84.25 311 MET A C 1
ATOM 2462 O O . MET A 1 311 ? -11.477 5.969 28.950 1.00 84.25 311 MET A O 1
ATOM 2466 N N . GLU A 1 312 ? -9.429 5.357 29.588 1.00 92.06 312 GLU A N 1
ATOM 2467 C CA . GLU A 1 312 ? -9.915 4.596 30.740 1.00 92.06 312 GLU A CA 1
ATOM 2468 C C . GLU A 1 312 ? -10.443 5.531 31.838 1.00 92.06 312 GLU A C 1
ATOM 2470 O O . GLU A 1 312 ? -11.486 5.249 32.432 1.00 92.06 312 GLU A O 1
ATOM 2475 N N . LYS A 1 313 ? -9.809 6.696 32.030 1.00 92.50 313 LYS A N 1
ATOM 2476 C CA . LYS A 1 313 ? -10.332 7.764 32.896 1.00 92.50 313 LYS A CA 1
ATOM 2477 C C . LYS A 1 313 ? -11.669 8.304 32.391 1.00 92.50 313 LYS A C 1
ATOM 2479 O O . LYS A 1 313 ? -12.606 8.377 33.183 1.00 92.50 313 LYS A O 1
ATOM 2484 N N . GLU A 1 314 ? -11.780 8.602 31.099 1.00 92.88 314 GLU A N 1
ATOM 2485 C CA . GLU A 1 314 ? -13.022 9.102 30.493 1.00 92.88 314 GLU A CA 1
ATOM 2486 C C . GLU A 1 314 ? -14.169 8.081 30.625 1.00 92.88 314 GLU A C 1
ATOM 2488 O O . GLU A 1 314 ? -15.299 8.427 30.973 1.00 92.88 314 GLU A O 1
ATOM 2493 N N . LYS A 1 315 ? -13.883 6.782 30.451 1.00 92.06 315 LYS A N 1
ATOM 2494 C CA . LYS A 1 315 ? -14.862 5.707 30.700 1.00 92.06 315 LYS A CA 1
ATOM 2495 C C . LYS A 1 315 ? -15.333 5.668 32.153 1.00 92.06 315 LYS A C 1
ATOM 2497 O O . LYS A 1 315 ? -16.526 5.473 32.393 1.00 92.06 315 LYS A O 1
ATOM 2502 N N . ILE A 1 316 ? -14.421 5.830 33.111 1.00 93.62 316 ILE A N 1
ATOM 2503 C CA . ILE A 1 316 ? -14.758 5.853 34.541 1.00 93.62 316 ILE A CA 1
ATOM 2504 C C . ILE A 1 316 ? -15.611 7.082 34.874 1.00 93.62 316 ILE A C 1
ATOM 2506 O O . ILE A 1 316 ? -16.564 6.966 35.644 1.00 93.62 316 ILE A O 1
ATOM 2510 N N . GLU A 1 317 ? -15.296 8.244 34.307 1.00 94.12 317 GLU A N 1
ATOM 2511 C CA . GLU A 1 317 ? -16.063 9.478 34.505 1.00 94.12 317 GLU A CA 1
ATOM 2512 C C . GLU A 1 317 ? -17.488 9.344 33.957 1.00 94.12 317 GLU A C 1
ATOM 2514 O O . GLU A 1 317 ? -18.450 9.496 34.711 1.00 94.12 317 GLU A O 1
ATOM 2519 N N . ASN A 1 318 ? -17.632 8.858 32.723 1.00 90.75 318 ASN A N 1
ATOM 2520 C CA . ASN A 1 318 ? -18.935 8.557 32.127 1.00 90.75 318 ASN A CA 1
ATOM 2521 C C . ASN A 1 318 ? -19.753 7.540 32.953 1.00 90.75 318 ASN A C 1
ATOM 2523 O O . ASN A 1 318 ? -20.974 7.661 33.081 1.00 90.75 318 ASN A O 1
ATOM 2527 N N . GLN A 1 319 ? -19.105 6.529 33.548 1.00 93.06 319 GLN A N 1
ATOM 2528 C CA . GLN A 1 319 ? -19.782 5.588 34.451 1.00 93.06 319 GLN A CA 1
ATOM 2529 C C . GLN A 1 319 ? -20.239 6.246 35.758 1.00 93.06 319 GLN A C 1
ATOM 2531 O O . GLN A 1 319 ? -21.327 5.929 36.246 1.00 93.06 319 GLN A O 1
ATOM 2536 N N . LYS A 1 320 ? -19.440 7.153 36.331 1.00 94.88 320 LYS A N 1
ATOM 2537 C CA . LYS A 1 320 ? -19.819 7.904 37.538 1.00 94.88 320 LYS A CA 1
ATOM 2538 C C . LYS A 1 320 ? -21.025 8.795 37.282 1.00 94.88 320 LYS A C 1
ATOM 2540 O O . LYS A 1 320 ? -21.955 8.774 38.089 1.00 94.88 320 LYS A O 1
ATOM 2545 N N . ASP A 1 321 ? -21.046 9.499 36.156 1.00 94.88 321 ASP A N 1
ATOM 2546 C CA . ASP A 1 321 ? -22.177 10.346 35.776 1.00 94.88 321 ASP A CA 1
ATOM 2547 C C . ASP A 1 321 ? -23.446 9.521 35.568 1.00 94.88 321 ASP A C 1
ATOM 2549 O O . ASP A 1 321 ? -24.510 9.870 36.085 1.00 94.88 321 ASP A O 1
ATOM 2553 N N . LYS A 1 322 ? -23.328 8.353 34.926 1.00 95.25 322 LYS A N 1
ATOM 2554 C CA . LYS A 1 322 ? -24.452 7.421 34.775 1.00 95.25 322 LYS A CA 1
ATOM 2555 C C . LYS A 1 322 ? -25.002 6.947 36.125 1.00 95.25 322 LYS A C 1
ATOM 2557 O O . LYS A 1 322 ? -26.215 6.972 36.322 1.00 95.25 322 LYS A O 1
ATOM 2562 N N . MET A 1 323 ? -24.133 6.572 37.069 1.00 94.06 323 MET A N 1
ATOM 2563 C CA . MET A 1 323 ? -24.555 6.182 38.423 1.00 94.06 323 MET A CA 1
ATOM 2564 C C . MET A 1 323 ? -25.205 7.340 39.187 1.00 94.06 323 MET A C 1
ATOM 2566 O O . MET A 1 323 ? -26.138 7.113 39.958 1.00 94.06 323 MET A O 1
ATOM 2570 N N . LYS A 1 324 ? -24.735 8.576 38.986 1.00 95.88 324 LYS A N 1
ATOM 2571 C CA . LYS A 1 324 ? -25.317 9.766 39.614 1.00 95.88 324 LYS A CA 1
ATOM 2572 C C . LYS A 1 324 ? -26.735 10.026 39.104 1.00 95.88 324 LYS A C 1
ATOM 2574 O O . LYS A 1 324 ? -27.642 10.166 39.920 1.00 95.88 324 LYS A O 1
ATOM 2579 N N . ILE A 1 325 ? -26.934 9.990 37.786 1.00 95.06 325 ILE A N 1
ATOM 2580 C CA . ILE A 1 325 ? -28.256 10.139 37.155 1.00 95.06 325 ILE A CA 1
ATOM 2581 C C . ILE A 1 325 ? -29.210 9.038 37.636 1.00 95.06 325 ILE A C 1
ATOM 2583 O O . ILE A 1 325 ? -30.368 9.300 37.956 1.00 95.06 325 ILE A O 1
ATOM 2587 N N . GLU A 1 326 ? -28.735 7.795 37.720 1.00 95.06 326 GLU A N 1
ATOM 2588 C CA . GLU A 1 326 ? -29.549 6.667 38.178 1.00 95.06 326 GLU A CA 1
ATOM 2589 C C . GLU A 1 326 ? -29.921 6.790 39.663 1.00 95.06 326 GLU A C 1
ATOM 2591 O O . GLU A 1 326 ? -31.051 6.483 40.050 1.00 95.06 326 GLU A O 1
ATOM 2596 N N . LYS A 1 327 ? -29.016 7.325 40.492 1.00 95.69 327 LYS A N 1
ATOM 2597 C CA . LYS A 1 327 ? -29.296 7.645 41.894 1.00 95.69 327 LYS A CA 1
ATOM 2598 C C . LYS A 1 327 ? -30.340 8.755 42.039 1.00 95.69 327 LYS A C 1
ATOM 2600 O O . LYS A 1 327 ? -31.291 8.569 42.794 1.00 95.69 327 LYS A O 1
ATOM 2605 N N . GLU A 1 328 ? -30.201 9.854 41.298 1.00 95.44 328 GLU A N 1
ATOM 2606 C CA . GLU A 1 328 ? -31.177 10.957 41.285 1.00 95.44 328 GLU A CA 1
ATOM 2607 C C . GLU A 1 328 ? -32.557 10.466 40.816 1.00 95.44 328 GLU A C 1
ATOM 2609 O O . GLU A 1 328 ? -33.580 10.789 41.420 1.00 95.44 328 GLU A O 1
ATOM 2614 N N . LYS A 1 329 ? -32.599 9.591 39.802 1.00 95.19 329 LYS A N 1
ATOM 2615 C CA . LYS A 1 329 ? -33.840 8.952 39.344 1.00 95.19 329 LYS A CA 1
ATOM 2616 C C . LYS A 1 329 ? -34.498 8.104 40.437 1.00 95.19 329 LYS A C 1
ATOM 2618 O O . LYS A 1 329 ? -35.708 8.200 40.633 1.00 95.19 329 LYS A O 1
ATOM 2623 N N . MET A 1 330 ? -33.721 7.297 41.163 1.00 92.06 330 MET A N 1
ATOM 2624 C CA . MET A 1 330 ? -34.239 6.498 42.281 1.00 92.06 330 MET A CA 1
ATOM 2625 C C . MET A 1 330 ? -34.739 7.360 43.448 1.00 92.06 330 MET A C 1
ATOM 2627 O O . MET A 1 330 ? -35.681 6.959 44.131 1.00 92.06 330 MET A O 1
ATOM 2631 N N . GLU A 1 331 ? -34.111 8.508 43.711 1.00 94.00 331 GLU A N 1
ATOM 2632 C CA . GLU A 1 331 ? -34.559 9.456 44.739 1.00 94.00 331 GLU A CA 1
ATOM 2633 C C . GLU A 1 331 ? -35.897 10.101 44.343 1.00 94.00 331 GLU A C 1
ATOM 2635 O O . GLU A 1 331 ? -36.846 10.026 45.124 1.00 94.00 331 GLU A O 1
ATOM 2640 N N . MET A 1 332 ? -36.038 10.578 43.100 1.00 91.19 332 MET A N 1
ATOM 2641 C CA . MET A 1 332 ? -37.315 11.102 42.587 1.00 91.19 332 MET A CA 1
ATOM 2642 C C . MET A 1 332 ? -38.443 10.055 42.605 1.00 91.19 332 MET A C 1
ATOM 2644 O O . MET A 1 332 ? -39.575 10.357 42.982 1.00 91.19 332 MET A O 1
ATOM 2648 N N . GLU A 1 333 ? -38.154 8.800 42.242 1.00 92.56 333 GLU A N 1
ATOM 2649 C CA . GLU A 1 333 ? -39.146 7.714 42.304 1.00 92.56 333 GLU A CA 1
ATOM 2650 C C . GLU A 1 333 ? -39.595 7.386 43.737 1.00 92.56 333 GLU A C 1
ATOM 2652 O O . GLU A 1 333 ? -40.715 6.905 43.931 1.00 92.56 333 GLU A O 1
ATOM 2657 N N . LYS A 1 334 ? -38.739 7.611 44.743 1.00 92.25 334 LYS A N 1
ATOM 2658 C CA . LYS A 1 334 ? -39.105 7.450 46.159 1.00 92.25 334 LYS A CA 1
ATOM 2659 C C . LYS A 1 334 ? -39.975 8.602 46.643 1.00 92.25 334 LYS A C 1
ATOM 2661 O O . LYS A 1 334 ? -40.955 8.335 47.332 1.00 92.25 334 LYS A O 1
ATOM 2666 N N . GLU A 1 335 ? -39.646 9.835 46.263 1.00 90.75 335 GLU A N 1
ATOM 2667 C CA . GLU A 1 335 ? -40.447 11.019 46.598 1.00 90.75 335 GLU A CA 1
ATOM 2668 C C . GLU A 1 335 ? -41.848 10.952 45.981 1.00 90.75 335 GLU A C 1
ATOM 2670 O O . GLU A 1 335 ? -42.818 11.274 46.650 1.00 90.75 335 GLU A O 1
ATOM 2675 N N . MET A 1 336 ? -41.991 10.434 44.756 1.00 85.19 336 MET A N 1
ATOM 2676 C CA . MET A 1 336 ? -43.304 10.225 44.122 1.00 85.19 336 MET A CA 1
ATOM 2677 C C . MET A 1 336 ? -44.184 9.149 44.784 1.00 85.19 336 MET A C 1
ATOM 2679 O O . MET A 1 336 ? -45.371 9.057 44.464 1.00 85.19 336 MET A O 1
ATOM 2683 N N . LYS A 1 337 ? -43.613 8.273 45.620 1.00 84.56 337 LYS A N 1
ATOM 2684 C CA . LYS A 1 337 ? -44.335 7.171 46.286 1.00 84.56 337 LYS A CA 1
ATOM 2685 C C . LYS A 1 337 ? -44.740 7.494 47.730 1.00 84.56 337 LYS A C 1
ATOM 2687 O O . LYS A 1 337 ? -45.436 6.671 48.330 1.00 84.56 337 LYS A O 1
ATOM 2692 N N . GLN A 1 338 ? -44.289 8.622 48.278 1.00 69.38 338 GLN A N 1
ATOM 2693 C CA . GLN A 1 338 ? -44.747 9.189 49.554 1.00 69.38 338 GLN A CA 1
ATOM 2694 C C . GLN A 1 338 ? -45.851 10.210 49.297 1.00 69.38 338 GLN A C 1
ATOM 2696 O O . GLN A 1 338 ? -46.754 10.290 50.160 1.00 69.38 338 GLN A O 1
#

pLDDT: mean 71.88, std 25.55, range [21.48, 98.69]

Foldseek 3Di:
DPPVVVVVPPPPPPDDDPQQDDPDDQFFDAQADVVLLAAKKWFFKKFDDLVCPQKAQWMWGWDADPVGWIKIWTWIARNPPRDIDIFIWTKDADDDVRGQWIFTGGPVDPDPDRQIKGFNDDPSQFWTKMWGWDDDRRDIDIMITIITPDLDGDPVSVVVNVVSCVVVVNDPPRMDGHHSPPNPDPDDPDDPDDDDDDDDDDDDDDDDDDDDDDDDDDDDDDDDDDDDDDDDDDDDDDDDDDDDDDDDDDDDDDDDDDPVVVVVVVVVVVVVVVVVVVVVVVVVVVVVVVVVVVVVSVVVVVVVVVVVVVVVVVVVVVVVVVVVVVVVVVVVVVVVVD

Sequence (338 aa):
MLWFSVLLLVATASAQIPSLGWCPDYLPMANFNVNRFLGSWYEAERYFTVAELGTRCVTTKYESTPEGRILVSNEITNSLTGMKRVMEGSLQMIGREGEGRMIIKYPALSMPNDNEYSILDTDYDNYAVMWSCSGIGPVHVQNAWILTRERLAPPMVMQSAYAVLERFRISRTFFVKTNQADCSILPSPAADPMEIKNNAIEVIVDAKNAPVAKIAAEEIPPVEVKTDPEVKSDCLQERAAAPEILAEPKPMQMPEMSEKKDEKLDKLKEIKEEKMEKLKEKMEMGKEQMEMGKEQMEMEKEKMEKEKIEMEKEKIENQKDKMKIEKEKMEMEKEMKQ

Secondary structure (DSSP, 8-state):
--SSSSTTSSS---------SPPP-PPPPTT--HHHH-EEEEEEEEE--GGGTTEEEEEEEEEE-TTS-EEEEEEEEETTT--EEEEEEEEEE-SSTT--EEEEE-TT-SS----EEEEEEE-SSSEEEEEEEEEETTEEEEEEEEEESSTT--HHHHHHHHHHHHHTT--GGGEEE---S-------S-S------------------------------------------------------------------SHHHHHHHHHHHHHHHHHHHHHHHHHHHHHHHHHHHHHHHHHHHHHHHHHHHHHHHHHHHHHHHHHHHHHHHHHHHHHTT-

Radius of gyration: 34.97 Å; chains: 1; bounding box: 115×63×99 Å